Protein AF-A0A961FAK0-F1 (afdb_monomer_lite)

Structure (mmCIF, N/CA/C/O backbone):
data_AF-A0A961FAK0-F1
#
_entry.id   AF-A0A961FAK0-F1
#
loop_
_atom_site.group_PDB
_atom_site.id
_atom_site.type_symbol
_atom_site.label_atom_id
_atom_site.label_alt_id
_atom_site.label_comp_id
_atom_site.label_asym_id
_atom_site.label_entity_id
_atom_site.label_seq_id
_atom_site.pdbx_PDB_ins_code
_atom_site.Cartn_x
_atom_site.Cartn_y
_atom_site.Cartn_z
_atom_site.occupancy
_atom_site.B_iso_or_equiv
_atom_site.auth_seq_id
_atom_site.auth_comp_id
_atom_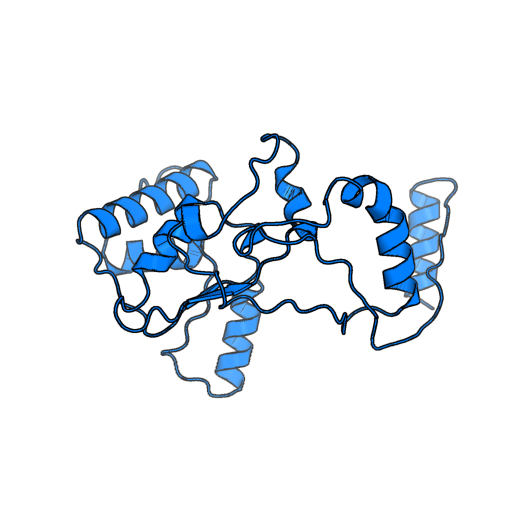site.auth_asym_id
_atom_site.auth_atom_id
_atom_site.pdbx_PDB_model_num
ATOM 1 N N . ARG A 1 1 ? -2.679 8.539 -15.279 1.00 57.22 1 ARG A N 1
ATOM 2 C CA . ARG A 1 1 ? -3.698 7.901 -14.407 1.00 57.22 1 ARG A CA 1
ATOM 3 C C . ARG A 1 1 ? -2.971 7.038 -13.402 1.00 57.22 1 ARG A C 1
ATOM 5 O O . ARG A 1 1 ? -2.056 6.328 -13.809 1.00 57.22 1 ARG A O 1
ATOM 12 N N . THR A 1 2 ? -3.322 7.154 -12.128 1.00 83.31 2 THR A N 1
ATOM 13 C CA . THR A 1 2 ? -2.701 6.360 -11.064 1.00 83.31 2 THR A CA 1
ATOM 14 C C . THR A 1 2 ? -3.126 4.890 -11.179 1.00 83.31 2 THR A C 1
ATOM 16 O O . THR A 1 2 ? -4.069 4.562 -11.908 1.00 83.31 2 THR A O 1
ATOM 19 N N . LEU A 1 3 ? -2.422 3.987 -10.489 1.00 85.69 3 LEU A N 1
ATOM 20 C CA . LEU A 1 3 ? -2.830 2.582 -10.399 1.00 85.69 3 LEU A CA 1
ATOM 21 C C . LEU A 1 3 ? -4.225 2.453 -9.764 1.00 85.69 3 LEU A C 1
ATOM 23 O O . LEU A 1 3 ? -5.061 1.727 -10.296 1.00 85.69 3 LEU A O 1
ATOM 27 N N . ALA A 1 4 ? -4.496 3.224 -8.705 1.00 89.00 4 ALA A N 1
ATOM 28 C CA . ALA A 1 4 ? -5.794 3.264 -8.036 1.00 89.00 4 ALA A CA 1
ATOM 29 C C . ALA A 1 4 ? -6.936 3.608 -9.011 1.00 89.00 4 ALA A C 1
ATOM 31 O O . ALA A 1 4 ? -7.920 2.876 -9.065 1.00 89.00 4 ALA A O 1
ATOM 32 N N . ASP A 1 5 ? -6.763 4.634 -9.859 1.00 89.44 5 ASP A N 1
ATOM 33 C CA . ASP A 1 5 ? -7.778 5.022 -10.856 1.00 89.44 5 ASP A CA 1
ATOM 34 C C . ASP A 1 5 ? -8.061 3.896 -11.860 1.00 89.44 5 ASP A C 1
ATOM 36 O O . ASP A 1 5 ? -9.186 3.717 -12.326 1.00 89.44 5 ASP A O 1
ATOM 40 N N . ARG A 1 6 ? -7.021 3.143 -12.241 1.00 92.19 6 ARG A N 1
AT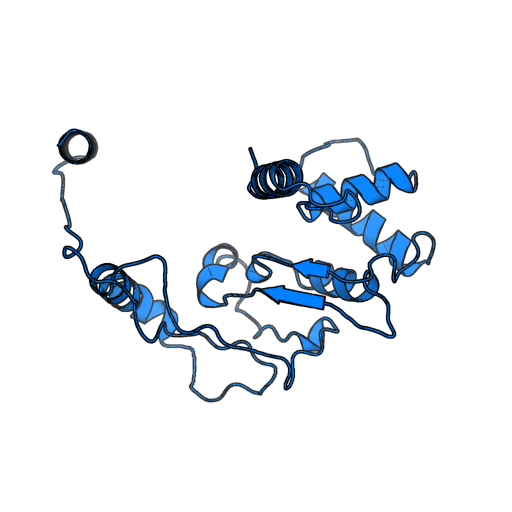OM 41 C CA . ARG A 1 6 ? -7.161 2.018 -13.172 1.00 92.19 6 ARG A CA 1
ATOM 42 C C . ARG A 1 6 ? -7.913 0.858 -12.532 1.00 92.19 6 ARG A C 1
ATOM 44 O O . ARG A 1 6 ? -8.756 0.268 -13.204 1.00 92.19 6 ARG A O 1
ATOM 51 N N . ILE A 1 7 ? -7.599 0.529 -11.280 1.00 91.81 7 ILE A N 1
ATOM 52 C CA . ILE A 1 7 ? -8.272 -0.544 -10.544 1.00 91.81 7 ILE A CA 1
ATOM 53 C C . ILE A 1 7 ? -9.740 -0.171 -10.323 1.00 91.81 7 ILE A C 1
ATOM 55 O O . ILE A 1 7 ? -10.607 -0.975 -10.654 1.00 91.81 7 ILE A O 1
ATOM 59 N N . ASP A 1 8 ? -10.035 1.048 -9.857 1.00 91.69 8 ASP A N 1
ATOM 60 C CA . ASP A 1 8 ? -11.418 1.505 -9.666 1.00 91.69 8 ASP A CA 1
ATOM 61 C C . ASP A 1 8 ? -12.209 1.417 -10.980 1.00 91.69 8 ASP A C 1
ATOM 63 O O . ASP A 1 8 ? -13.246 0.758 -11.029 1.00 91.69 8 ASP A O 1
ATOM 67 N N . ALA A 1 9 ? -11.665 1.934 -12.089 1.00 90.81 9 ALA A N 1
ATOM 68 C CA . ALA A 1 9 ? -12.315 1.836 -13.397 1.00 90.81 9 ALA A CA 1
ATOM 69 C C . ALA A 1 9 ? -12.598 0.382 -13.824 1.00 90.81 9 ALA A C 1
ATOM 71 O O . ALA A 1 9 ? -13.658 0.093 -14.382 1.00 90.81 9 ALA A O 1
ATOM 72 N N . GLN A 1 10 ? -11.676 -0.549 -13.553 1.00 94.12 10 GLN A N 1
ATOM 73 C CA . GLN A 1 10 ? -11.877 -1.972 -13.842 1.00 94.12 10 GLN A CA 1
ATOM 74 C C . GLN A 1 10 ? -12.950 -2.610 -12.955 1.00 94.12 10 GLN A C 1
ATOM 76 O O . GLN A 1 10 ? -13.733 -3.422 -13.450 1.00 94.12 10 GLN A O 1
ATOM 81 N N . LEU A 1 11 ? -13.007 -2.255 -11.671 1.00 93.81 11 LEU A N 1
ATOM 82 C CA . LEU A 1 11 ? -14.035 -2.735 -10.748 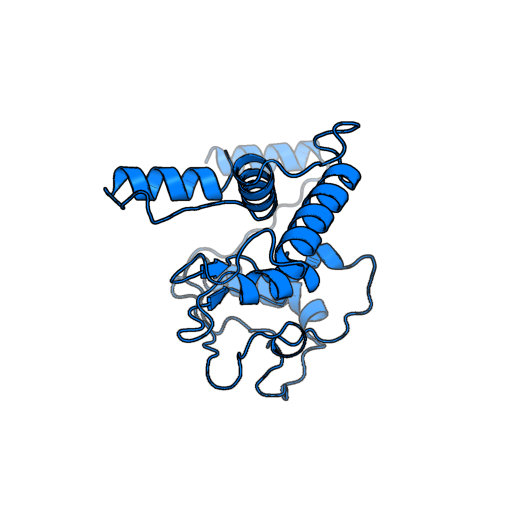1.00 93.81 11 LEU A CA 1
ATOM 83 C C . LEU A 1 11 ? -15.422 -2.238 -11.172 1.00 93.81 11 LEU A C 1
ATOM 85 O O . LEU A 1 11 ? -16.349 -3.042 -11.275 1.00 93.81 11 LEU A O 1
ATOM 89 N N . ARG A 1 12 ? -15.550 -0.951 -11.523 1.00 93.19 12 ARG A N 1
ATOM 90 C CA . ARG A 1 12 ? -16.807 -0.382 -12.041 1.00 93.19 12 ARG A CA 1
ATOM 91 C C . ARG A 1 12 ? -17.247 -1.057 -13.333 1.00 93.19 12 ARG A C 1
ATOM 93 O O . ARG A 1 12 ? -18.405 -1.443 -13.452 1.00 93.19 12 ARG A O 1
ATOM 100 N N . ALA A 1 13 ? -16.322 -1.289 -14.266 1.00 93.38 13 ALA A N 1
ATOM 101 C CA . ALA A 1 13 ? -16.618 -2.004 -15.508 1.00 93.38 13 ALA A CA 1
ATOM 102 C C . ALA A 1 13 ? -17.101 -3.449 -15.277 1.00 93.38 13 ALA A C 1
ATOM 104 O O . ALA A 1 13 ? -17.827 -3.994 -16.103 1.00 93.38 13 ALA A O 1
ATOM 105 N N . ARG A 1 14 ? -16.717 -4.070 -14.154 1.00 94.88 14 ARG A N 1
ATOM 106 C CA . ARG A 1 14 ? -17.160 -5.412 -13.744 1.00 94.88 14 ARG A CA 1
ATOM 107 C C . ARG A 1 14 ? -18.432 -5.408 -12.886 1.00 94.88 14 ARG A C 1
ATOM 109 O O . ARG A 1 14 ? -18.828 -6.469 -12.417 1.00 94.88 14 ARG A O 1
ATOM 116 N N . GLY A 1 15 ? -19.063 -4.251 -12.678 1.00 93.12 15 GLY A N 1
ATOM 117 C CA . GLY A 1 15 ? -20.288 -4.127 -11.884 1.00 93.12 15 GLY A CA 1
ATOM 118 C C . GLY A 1 15 ? -20.069 -4.253 -10.375 1.00 93.12 15 GLY A C 1
ATOM 119 O O . GLY A 1 15 ? -21.003 -4.592 -9.654 1.00 93.12 15 GLY A O 1
ATOM 120 N N . VAL A 1 16 ? -18.847 -4.015 -9.888 1.00 93.44 16 VAL A N 1
ATOM 121 C CA . VAL A 1 16 ? -18.564 -4.028 -8.449 1.00 93.44 16 VAL A CA 1
ATOM 122 C C . VAL A 1 16 ? -19.193 -2.804 -7.783 1.00 93.44 16 VAL A C 1
ATOM 124 O O . VAL A 1 16 ? -19.036 -1.667 -8.240 1.00 93.44 16 VAL A O 1
ATOM 127 N N . ASP A 1 17 ? -19.885 -3.078 -6.681 1.00 92.06 17 ASP A N 1
ATOM 128 C CA . ASP A 1 17 ? -20.628 -2.133 -5.850 1.00 92.06 17 ASP A CA 1
ATOM 129 C C . ASP A 1 17 ? -19.762 -0.961 -5.337 1.00 92.06 17 ASP A C 1
ATOM 131 O O . ASP A 1 17 ? -18.552 -1.092 -5.120 1.00 92.06 17 ASP A O 1
ATOM 135 N N . GLU A 1 18 ? -20.378 0.207 -5.143 1.00 88.12 18 GLU A N 1
ATOM 136 C CA . GLU A 1 18 ? -19.723 1.438 -4.669 1.00 88.12 18 GLU A CA 1
ATOM 137 C C . GLU A 1 18 ? -19.144 1.340 -3.252 1.00 88.12 18 GLU A C 1
ATOM 139 O O . GLU A 1 18 ? -18.214 2.074 -2.915 1.00 88.12 18 GLU A O 1
ATOM 144 N N . ARG A 1 19 ? -19.609 0.375 -2.448 1.00 91.56 19 ARG A N 1
ATOM 145 C CA . ARG A 1 19 ? -19.037 0.049 -1.133 1.00 91.56 19 ARG A CA 1
ATOM 146 C C . ARG A 1 19 ? -17.582 -0.414 -1.216 1.00 91.56 19 ARG A C 1
ATOM 148 O O . ARG A 1 19 ? -16.860 -0.313 -0.228 1.00 91.56 19 ARG A O 1
ATOM 155 N N . VAL A 1 20 ? -17.130 -0.892 -2.379 1.00 94.12 20 VAL A N 1
ATOM 156 C CA . VAL A 1 20 ? -15.708 -1.153 -2.632 1.00 94.12 20 VAL A CA 1
ATOM 157 C C . VAL A 1 20 ? -15.058 0.129 -3.138 1.00 94.12 20 VAL A C 1
ATOM 159 O O . VAL A 1 20 ? -15.333 0.594 -4.249 1.00 94.12 20 VAL A O 1
ATOM 162 N N . GLN A 1 21 ? -14.176 0.688 -2.315 1.00 93.69 21 GLN A N 1
ATOM 163 C CA . GLN A 1 21 ? -13.456 1.926 -2.596 1.00 93.69 21 GLN A CA 1
ATOM 164 C C . GLN A 1 21 ? -11.977 1.627 -2.838 1.00 93.69 21 GLN A C 1
ATOM 166 O O . GLN A 1 21 ? -11.357 0.881 -2.084 1.00 93.69 21 GLN A O 1
ATOM 171 N N . VAL A 1 22 ? -11.402 2.237 -3.876 1.00 95.25 22 VAL A N 1
ATOM 172 C CA . VAL A 1 22 ? -9.965 2.155 -4.164 1.00 95.25 22 VAL A CA 1
ATOM 173 C C . VAL A 1 22 ? -9.380 3.558 -4.150 1.00 95.25 22 VAL A C 1
ATOM 175 O O . VAL A 1 22 ? -9.836 4.445 -4.879 1.00 95.25 22 VAL A O 1
ATOM 178 N N . ARG A 1 23 ? -8.381 3.772 -3.292 1.00 94.75 23 ARG A N 1
ATOM 179 C CA . ARG A 1 23 ? -7.737 5.070 -3.068 1.00 94.75 23 ARG A CA 1
ATOM 180 C C . ARG A 1 23 ? -6.243 4.896 -2.841 1.00 94.75 23 ARG A C 1
ATOM 182 O O . ARG A 1 23 ? -5.795 3.869 -2.344 1.00 94.75 23 ARG A O 1
ATOM 189 N N . THR A 1 24 ? -5.475 5.927 -3.183 1.00 94.19 24 THR A N 1
ATOM 190 C CA . THR A 1 24 ? -4.131 6.096 -2.618 1.00 94.19 24 THR A CA 1
ATOM 191 C C . THR A 1 24 ? -4.257 6.532 -1.158 1.00 94.19 24 THR A C 1
ATOM 193 O O . THR A 1 24 ? -5.278 7.107 -0.782 1.00 94.19 24 THR A O 1
ATOM 196 N N . PHE A 1 25 ? -3.222 6.325 -0.339 1.00 94.00 25 PHE A N 1
ATOM 197 C CA . PHE A 1 25 ? -3.256 6.721 1.075 1.00 94.00 25 PHE A CA 1
ATOM 198 C C . PHE A 1 25 ? -3.584 8.213 1.263 1.00 94.00 25 PHE A C 1
ATOM 200 O O . PHE A 1 25 ? -4.546 8.559 1.942 1.00 94.00 25 PHE A O 1
ATOM 207 N N . HIS A 1 26 ? -2.860 9.102 0.578 1.00 93.56 26 HIS A N 1
ATOM 208 C CA . HIS A 1 26 ? -3.122 10.544 0.645 1.00 93.56 26 HIS A CA 1
ATOM 209 C C . HIS A 1 26 ? -4.483 10.938 0.052 1.00 93.56 26 HIS A C 1
ATOM 211 O O . HIS A 1 26 ? -5.114 11.872 0.545 1.00 93.56 26 HIS A O 1
ATOM 217 N N . GLY A 1 27 ? -4.949 10.233 -0.986 1.00 94.00 27 GLY A N 1
ATOM 218 C CA . GLY A 1 27 ? -6.292 10.429 -1.534 1.00 94.00 27 GLY A CA 1
ATOM 219 C C . GLY A 1 27 ? -7.371 10.096 -0.505 1.00 94.00 27 GLY A C 1
ATOM 220 O O . GLY A 1 27 ? -8.281 10.888 -0.299 1.00 94.00 27 GLY A O 1
ATOM 221 N N . TRP A 1 28 ? -7.210 8.984 0.214 1.00 95.00 28 TRP A N 1
ATOM 222 C CA . TRP A 1 28 ? -8.084 8.620 1.326 1.00 95.00 28 TRP A CA 1
ATOM 223 C C . TRP A 1 28 ? -8.030 9.646 2.471 1.00 95.00 28 TRP A C 1
ATOM 225 O O . TRP A 1 28 ? -9.079 10.066 2.953 1.00 95.00 28 TRP A O 1
ATOM 235 N N . CYS A 1 29 ? -6.844 10.126 2.872 1.00 95.19 29 CYS A N 1
ATOM 236 C CA . CYS A 1 29 ? -6.740 11.178 3.892 1.00 95.19 29 CYS A CA 1
ATOM 237 C C . CYS A 1 29 ? -7.500 12.448 3.484 1.00 95.19 29 CYS A C 1
ATOM 239 O O . CYS A 1 29 ? -8.166 13.063 4.315 1.00 95.19 29 CYS A O 1
ATOM 241 N N . LYS A 1 30 ? -7.422 12.827 2.203 1.00 94.62 30 LYS A N 1
ATOM 242 C CA . LYS A 1 30 ? -8.183 13.954 1.661 1.00 94.62 30 LYS A CA 1
ATOM 243 C C . LYS A 1 30 ? -9.693 13.702 1.743 1.00 94.62 30 LYS A C 1
ATOM 245 O O . LYS A 1 30 ? -10.411 14.585 2.199 1.00 94.62 30 LYS A O 1
ATOM 250 N N . ASP A 1 31 ? -10.158 12.510 1.371 1.00 94.56 31 ASP A N 1
ATOM 251 C CA . ASP A 1 31 ? -11.578 12.143 1.460 1.00 94.56 31 ASP A CA 1
ATOM 252 C C . ASP A 1 31 ? -12.096 12.240 2.909 1.00 94.56 31 ASP A C 1
ATOM 254 O O . ASP A 1 31 ? -13.188 12.762 3.140 1.00 94.56 31 ASP A O 1
ATOM 258 N N . VAL A 1 32 ? -11.303 11.809 3.900 1.00 95.06 32 VAL A N 1
ATOM 259 C CA . VAL A 1 32 ? -11.639 11.947 5.331 1.00 95.06 32 VAL A CA 1
ATOM 260 C C . VAL A 1 32 ? -11.719 13.416 5.742 1.00 95.06 32 VAL A C 1
ATOM 262 O O . VAL A 1 32 ? -12.692 13.826 6.371 1.00 95.06 32 VAL A O 1
ATOM 265 N N . VAL A 1 33 ? -10.719 14.220 5.377 1.00 95.12 33 VAL A N 1
ATOM 266 C CA . VAL A 1 33 ? -10.695 15.658 5.680 1.00 95.12 33 VAL A CA 1
ATOM 267 C C . VAL A 1 33 ? -11.919 16.365 5.116 1.00 95.12 33 VAL A C 1
ATOM 269 O O . VAL A 1 33 ? -12.550 17.137 5.834 1.00 95.12 33 VAL A O 1
ATOM 272 N N . ASP A 1 34 ? -12.280 16.077 3.868 1.00 94.69 34 ASP A N 1
ATOM 273 C CA . ASP A 1 34 ? -13.428 16.696 3.213 1.00 94.69 34 ASP A CA 1
ATOM 274 C C . ASP A 1 34 ? -14.750 16.239 3.851 1.00 94.69 34 ASP A C 1
ATOM 276 O O . ASP A 1 34 ? -15.617 17.066 4.138 1.00 94.69 34 ASP A O 1
ATOM 280 N N . SER A 1 35 ? -14.890 14.939 4.135 1.00 94.69 35 SER A N 1
ATOM 281 C CA . SER A 1 35 ? -16.118 14.354 4.699 1.00 94.69 35 SER A CA 1
ATOM 282 C C . SER A 1 35 ? -16.409 14.843 6.118 1.00 94.69 35 SER A C 1
ATOM 284 O O . SER A 1 35 ? -17.562 15.079 6.470 1.00 94.69 35 SER A O 1
ATOM 286 N N . TYR A 1 36 ? -15.362 15.021 6.926 1.00 94.94 36 TYR A N 1
ATOM 287 C CA . TYR A 1 36 ? -15.457 15.462 8.319 1.00 94.94 36 TYR A CA 1
ATOM 288 C C . TYR A 1 36 ? -15.143 16.955 8.499 1.00 94.94 36 TYR A C 1
ATOM 290 O O . TYR A 1 36 ? -15.058 17.435 9.628 1.00 94.94 36 TYR A O 1
ATOM 298 N N . GLN A 1 37 ? -14.976 17.692 7.394 1.00 94.56 37 GLN A N 1
ATOM 299 C CA . GLN A 1 37 ? -14.699 19.133 7.365 1.00 94.56 37 GLN A CA 1
ATOM 300 C C . GLN A 1 37 ? -13.515 19.543 8.258 1.00 94.56 37 GLN A C 1
ATOM 302 O O . GLN A 1 37 ? -13.547 20.564 8.949 1.00 94.56 37 GLN A O 1
ATOM 307 N N . LEU A 1 38 ? -12.454 18.733 8.252 1.00 94.19 38 LEU A N 1
ATOM 308 C CA . LEU A 1 38 ? -11.277 18.957 9.084 1.00 94.19 38 LEU A CA 1
ATOM 309 C C . LEU A 1 38 ? -10.467 20.155 8.573 1.00 94.19 38 LEU A C 1
ATOM 311 O O . LEU A 1 38 ? -10.266 20.346 7.372 1.00 94.19 38 LEU A O 1
ATOM 315 N N . ALA A 1 39 ? -9.945 20.957 9.498 1.00 91.50 39 ALA A N 1
ATOM 316 C CA . ALA A 1 39 ? -9.101 22.092 9.153 1.00 91.50 39 ALA A CA 1
ATOM 317 C C . ALA A 1 39 ? -7.674 21.626 8.823 1.00 91.50 39 ALA A C 1
ATOM 319 O O . ALA A 1 39 ? -6.910 21.242 9.709 1.00 91.50 39 ALA A O 1
ATOM 320 N N . VAL A 1 40 ? -7.306 21.705 7.543 1.00 89.88 40 VAL A N 1
ATOM 321 C CA . VAL A 1 40 ? -5.935 21.495 7.056 1.00 89.88 40 VAL A CA 1
ATOM 322 C C . VAL A 1 40 ? -5.409 22.823 6.508 1.00 89.88 40 VAL A C 1
ATOM 324 O O . VAL A 1 40 ? -6.148 23.499 5.781 1.00 89.88 40 VAL A O 1
ATOM 327 N N . PRO A 1 41 ? -4.161 23.225 6.824 1.00 85.31 41 PRO A N 1
ATOM 328 C CA . PRO A 1 41 ? -3.543 24.400 6.215 1.00 85.31 41 PRO A CA 1
ATOM 329 C C . PRO A 1 41 ? -3.645 24.341 4.686 1.00 85.31 41 PRO A C 1
ATOM 331 O O . PRO A 1 41 ? -3.333 23.321 4.073 1.00 85.31 41 PRO A O 1
ATOM 334 N N . ARG A 1 42 ? -4.135 25.420 4.065 1.00 76.38 42 ARG A N 1
ATOM 335 C CA . ARG A 1 42 ? -4.308 25.493 2.601 1.00 76.38 42 ARG A CA 1
ATOM 336 C C . ARG A 1 42 ? -3.053 25.977 1.880 1.00 76.38 42 ARG A C 1
ATOM 338 O O . ARG A 1 42 ? -2.924 25.758 0.675 1.00 76.38 42 ARG A O 1
ATOM 345 N N . ASP A 1 43 ? -2.141 26.607 2.610 1.00 79.88 43 ASP A N 1
ATOM 346 C CA . ASP A 1 43 ? -0.890 27.113 2.062 1.00 79.88 43 ASP A CA 1
ATOM 347 C C . ASP A 1 43 ? -0.020 25.942 1.592 1.00 79.88 43 ASP A C 1
ATOM 349 O O . ASP A 1 43 ? 0.224 24.989 2.332 1.00 79.88 43 ASP A O 1
ATOM 353 N N . GLY A 1 44 ? 0.415 25.988 0.330 1.00 78.19 44 GLY A N 1
ATOM 354 C CA . GLY A 1 44 ? 1.259 24.943 -0.249 1.00 78.19 44 GLY A CA 1
ATOM 355 C C . GLY A 1 44 ? 0.538 23.630 -0.573 1.00 78.19 44 GLY A C 1
ATOM 356 O O . GLY A 1 44 ? 1.188 22.585 -0.573 1.00 78.19 44 GLY A O 1
ATOM 357 N N . ALA A 1 45 ? -0.772 23.646 -0.854 1.00 83.50 45 ALA A N 1
ATOM 358 C CA . ALA A 1 45 ? -1.518 22.456 -1.273 1.00 83.50 45 ALA A CA 1
ATOM 359 C C . ALA A 1 45 ? -0.794 21.664 -2.384 1.00 83.50 45 ALA A C 1
ATOM 361 O O . ALA A 1 45 ? -0.411 22.218 -3.414 1.00 83.50 45 ALA A O 1
ATOM 362 N N . GLY A 1 46 ? -0.605 20.358 -2.166 1.00 83.19 46 GLY A N 1
ATOM 363 C CA . GLY A 1 46 ? 0.135 19.471 -3.073 1.00 83.19 46 GLY A CA 1
ATOM 364 C C . GLY A 1 46 ? 1.654 19.421 -2.854 1.00 83.19 46 GLY A C 1
ATOM 365 O O . GLY A 1 46 ? 2.328 18.640 -3.523 1.00 83.19 46 GLY A O 1
ATOM 366 N N . SER A 1 47 ? 2.203 20.204 -1.919 1.00 89.12 47 SER A N 1
ATOM 367 C CA . SER A 1 47 ? 3.598 20.077 -1.471 1.00 89.12 47 SER A CA 1
ATOM 368 C C . SER A 1 47 ? 3.793 18.903 -0.502 1.00 89.12 47 SER A C 1
ATOM 370 O O . SER A 1 47 ? 2.836 18.400 0.090 1.00 89.12 47 SER A O 1
ATOM 372 N N . ALA A 1 48 ? 5.046 18.481 -0.303 1.00 87.12 48 ALA A N 1
ATOM 373 C CA . ALA A 1 48 ? 5.390 17.436 0.665 1.00 87.12 48 ALA A CA 1
ATOM 374 C C . ALA A 1 48 ? 4.956 17.805 2.097 1.00 87.12 48 ALA A C 1
ATOM 376 O O . ALA A 1 48 ? 4.323 16.995 2.772 1.00 87.12 48 ALA A O 1
ATOM 377 N N . ASP A 1 49 ? 5.211 19.045 2.525 1.00 88.69 49 ASP A N 1
ATOM 378 C CA . ASP A 1 49 ? 4.827 19.534 3.856 1.00 88.69 49 ASP A CA 1
ATOM 379 C C . ASP A 1 49 ? 3.307 19.536 4.047 1.00 88.69 49 ASP A C 1
ATOM 381 O O . ASP A 1 49 ? 2.800 19.204 5.120 1.00 88.69 49 ASP A O 1
ATOM 385 N N . TRP A 1 50 ? 2.563 19.843 2.982 1.00 90.62 50 TRP A N 1
ATOM 386 C CA . TRP A 1 50 ? 1.109 19.774 3.006 1.00 90.62 50 TRP A CA 1
ATOM 387 C C . TRP A 1 50 ? 0.599 18.342 3.193 1.00 90.62 50 TRP A C 1
ATOM 389 O O . TRP A 1 50 ? -0.310 18.126 3.992 1.00 90.62 50 TRP A O 1
ATOM 399 N N . PHE A 1 51 ? 1.197 17.349 2.525 1.00 91.31 51 PHE A N 1
ATOM 400 C CA . PHE A 1 51 ? 0.842 15.942 2.745 1.00 91.31 51 PHE A CA 1
ATOM 401 C C . PHE A 1 51 ? 1.158 15.483 4.173 1.00 91.31 51 PHE A C 1
ATOM 403 O O . PHE A 1 51 ? 0.354 14.771 4.773 1.00 91.31 51 PHE A O 1
ATOM 410 N N . VAL A 1 52 ? 2.270 15.939 4.755 1.00 90.88 52 VAL A N 1
ATOM 411 C CA . VAL A 1 52 ? 2.581 15.676 6.169 1.00 90.88 52 VAL A CA 1
ATOM 412 C C . VAL A 1 52 ? 1.501 16.272 7.078 1.00 90.88 52 VAL A C 1
ATOM 414 O O . VAL A 1 52 ? 0.968 15.570 7.940 1.00 90.88 52 VAL A O 1
ATOM 417 N N . ALA A 1 53 ? 1.121 17.535 6.865 1.00 92.00 53 ALA A N 1
ATOM 418 C CA . ALA A 1 53 ? 0.069 18.190 7.641 1.00 92.00 53 ALA A CA 1
ATOM 419 C C . ALA A 1 53 ? -1.297 17.495 7.480 1.00 92.00 53 ALA A C 1
ATOM 421 O O . ALA A 1 53 ? -2.017 17.318 8.465 1.00 92.00 53 ALA A O 1
ATOM 422 N N . LEU A 1 54 ? -1.633 17.063 6.259 1.00 93.81 54 LEU A N 1
ATOM 423 C CA . LEU A 1 54 ? -2.850 16.319 5.932 1.00 93.81 54 LEU A CA 1
ATOM 424 C C . LEU A 1 54 ? -2.954 15.037 6.768 1.00 93.81 54 LEU A C 1
ATOM 426 O O . LEU A 1 54 ? -3.965 14.812 7.434 1.00 93.81 54 LEU A O 1
ATOM 430 N N . VAL A 1 55 ? -1.896 14.223 6.771 1.00 94.00 55 VAL A N 1
ATOM 431 C CA . VAL A 1 55 ? -1.856 12.962 7.524 1.00 94.00 55 VAL A CA 1
ATOM 432 C C . VAL A 1 55 ? -1.977 13.217 9.025 1.00 94.00 55 VAL A C 1
ATOM 434 O O . VAL A 1 55 ? -2.776 12.565 9.691 1.00 94.00 55 VAL A O 1
ATOM 437 N N . GLN A 1 56 ? -1.250 14.203 9.554 1.00 93.62 56 GLN A N 1
ATOM 438 C CA . GLN A 1 56 ? -1.295 14.546 10.977 1.00 93.62 56 GLN A CA 1
ATOM 439 C C . GLN A 1 56 ? -2.686 15.004 11.443 1.00 93.62 56 GLN A C 1
ATOM 441 O O . GLN A 1 56 ? -3.081 14.736 12.577 1.00 93.62 56 GLN A O 1
ATOM 446 N N . VAL A 1 57 ? -3.432 15.726 10.599 1.00 95.25 57 VAL A N 1
ATOM 447 C CA . VAL A 1 57 ? -4.809 16.136 10.915 1.00 95.25 57 VAL A CA 1
ATOM 448 C C . VAL A 1 57 ? -5.729 14.920 11.000 1.00 95.25 57 VAL A C 1
ATOM 450 O O . VAL A 1 57 ? -6.491 14.813 11.961 1.00 95.25 57 VAL A O 1
ATOM 453 N N . VAL A 1 58 ? -5.630 13.991 10.045 1.00 95.25 58 VAL A N 1
ATOM 454 C CA . VAL A 1 58 ? -6.425 12.752 10.045 1.00 95.25 58 VAL A CA 1
ATOM 455 C C . VAL A 1 58 ? -6.081 11.867 11.245 1.00 95.25 58 VAL A C 1
ATOM 457 O O . VAL A 1 58 ? -6.987 11.381 11.919 1.00 95.25 58 VAL A O 1
ATOM 460 N N . GLU A 1 59 ? -4.793 11.705 11.556 1.00 94.12 59 GLU A N 1
ATOM 461 C CA . GLU A 1 59 ? -4.322 10.952 12.724 1.00 94.12 59 GLU A CA 1
ATOM 462 C C . GLU A 1 59 ? -4.918 11.502 14.023 1.00 94.12 59 GLU A C 1
ATOM 464 O O . GLU A 1 59 ? -5.580 10.763 14.751 1.00 94.12 59 GLU A O 1
ATOM 469 N N . ARG A 1 60 ? -4.803 12.815 14.265 1.00 94.44 60 ARG A N 1
ATOM 470 C CA . ARG A 1 60 ? -5.398 13.455 15.451 1.00 94.44 60 ARG A CA 1
ATOM 471 C C . ARG A 1 60 ? -6.918 13.299 15.509 1.00 94.44 60 ARG A C 1
ATOM 473 O O . ARG A 1 60 ? -7.480 13.113 16.589 1.00 94.44 60 ARG A O 1
ATOM 480 N N . ALA A 1 61 ? -7.603 13.393 14.372 1.00 95.06 61 ALA A N 1
ATOM 481 C CA . ALA A 1 61 ? -9.057 13.271 14.333 1.00 95.06 61 ALA A CA 1
ATOM 482 C C . ALA A 1 61 ? -9.520 11.843 14.676 1.00 95.06 61 ALA A C 1
ATOM 484 O O . ALA A 1 61 ? -10.506 11.678 15.392 1.00 95.06 61 ALA A O 1
ATOM 485 N N . LEU A 1 62 ? -8.776 10.821 14.242 1.00 93.38 62 LEU A N 1
ATOM 486 C CA . LEU A 1 62 ? -8.991 9.427 14.646 1.00 93.38 62 LEU A CA 1
ATOM 487 C C . LEU A 1 62 ? -8.624 9.184 16.118 1.00 93.38 62 LEU A C 1
ATOM 489 O O . LEU A 1 62 ? -9.313 8.446 16.815 1.00 93.38 62 LEU A O 1
ATOM 493 N N . GLU A 1 63 ? -7.545 9.793 16.617 1.00 91.50 63 GLU A N 1
ATOM 494 C CA . GLU A 1 63 ? -7.109 9.660 18.016 1.00 91.50 63 GLU A CA 1
ATOM 495 C C . GLU A 1 63 ? -8.086 10.266 19.018 1.00 91.50 63 GLU A C 1
ATOM 497 O O . GLU A 1 63 ? -8.331 9.685 20.072 1.00 91.50 63 GLU A O 1
ATOM 502 N N . THR A 1 64 ? -8.658 11.418 18.682 1.00 93.81 64 THR A N 1
ATOM 503 C CA . THR A 1 64 ? -9.666 12.099 19.508 1.00 93.81 64 THR A CA 1
ATOM 504 C C . THR A 1 64 ? -11.057 11.474 19.394 1.00 93.81 64 THR A C 1
ATOM 506 O O . THR A 1 64 ? -11.957 11.858 20.137 1.00 93.81 64 THR A O 1
ATOM 509 N N . GLY A 1 65 ? -11.248 10.526 18.469 1.00 92.75 65 GLY A N 1
ATOM 510 C CA . GLY A 1 65 ? -12.542 9.914 18.172 1.00 92.75 65 GLY A CA 1
ATOM 511 C C . GLY A 1 65 ? -13.507 10.828 17.412 1.00 92.75 65 GLY A C 1
ATOM 512 O O . GLY A 1 65 ? -14.667 10.464 17.241 1.00 92.75 65 GLY A O 1
ATOM 513 N N . PHE A 1 66 ? -13.049 11.998 16.948 1.00 94.44 66 PHE A N 1
ATOM 514 C CA . PHE A 1 66 ? -13.846 12.883 16.097 1.00 94.44 66 PHE A CA 1
ATOM 515 C C . PHE A 1 66 ? -14.191 12.205 14.767 1.00 94.44 66 PHE A C 1
ATOM 517 O O . PHE A 1 66 ? -15.329 12.265 14.307 1.00 94.44 66 PHE A O 1
ATOM 524 N N . VAL A 1 67 ? -13.209 11.519 14.177 1.00 94.69 67 VAL A N 1
ATOM 525 C CA . VAL A 1 67 ? -13.446 10.537 13.120 1.00 94.69 67 VAL A CA 1
ATOM 526 C C . VAL A 1 67 ? -13.558 9.169 13.799 1.00 94.69 67 VAL A C 1
ATOM 528 O O . VAL A 1 67 ? -12.599 8.748 14.451 1.00 94.69 67 VAL A O 1
ATOM 531 N N . PRO A 1 68 ? -14.690 8.455 13.674 1.00 93.12 68 PRO A N 1
ATOM 532 C CA . PRO A 1 68 ? -14.835 7.132 14.263 1.00 93.12 68 PRO A CA 1
ATOM 533 C C . PRO A 1 68 ? -13.876 6.128 13.608 1.00 93.12 68 PRO A C 1
ATOM 535 O O . PRO A 1 68 ? -13.630 6.163 12.401 1.00 93.12 68 PRO A O 1
ATOM 538 N N . GLY A 1 69 ? -13.335 5.208 14.404 1.00 91.56 69 GLY A N 1
ATOM 539 C CA . GLY A 1 69 ? -12.658 4.016 13.887 1.00 91.56 69 GLY A CA 1
ATOM 540 C C . GLY A 1 69 ? -13.657 2.975 13.373 1.00 91.56 69 GLY A C 1
ATOM 541 O O . GLY A 1 69 ? -14.868 3.171 13.454 1.00 91.56 69 GLY A O 1
ATOM 542 N N . GLY A 1 70 ? -13.156 1.855 12.852 1.00 92.12 70 GLY A N 1
ATOM 543 C CA . GLY A 1 70 ? -13.993 0.710 12.476 1.00 92.12 70 GLY A CA 1
ATOM 544 C C . GLY A 1 70 ? -14.978 0.962 11.332 1.00 92.12 70 GLY A C 1
ATOM 545 O O . GLY A 1 70 ? -15.955 0.233 11.193 1.00 92.12 70 GLY A O 1
ATOM 546 N N . GLN A 1 71 ? -14.747 1.992 10.515 1.00 90.81 71 GLN A N 1
ATOM 547 C CA . GLN A 1 71 ? -15.647 2.371 9.421 1.00 90.81 71 GLN A CA 1
ATOM 548 C C . GLN A 1 71 ? -15.637 1.377 8.250 1.00 90.81 71 GLN A C 1
ATOM 550 O O . GLN A 1 71 ? -16.536 1.417 7.410 1.00 90.81 71 GLN A O 1
ATOM 555 N N . TYR A 1 72 ? -14.642 0.489 8.178 1.00 93.81 72 TYR A N 1
ATOM 556 C CA . TYR A 1 72 ? -14.511 -0.490 7.104 1.00 93.81 72 TYR A CA 1
ATOM 557 C C . TYR A 1 72 ? -14.648 -1.919 7.628 1.00 93.81 72 TYR A C 1
ATOM 559 O O . TYR A 1 72 ? -13.952 -2.336 8.552 1.00 93.81 72 TYR A O 1
ATOM 567 N N . SER A 1 73 ? -15.497 -2.716 6.974 1.00 94.19 73 SER A N 1
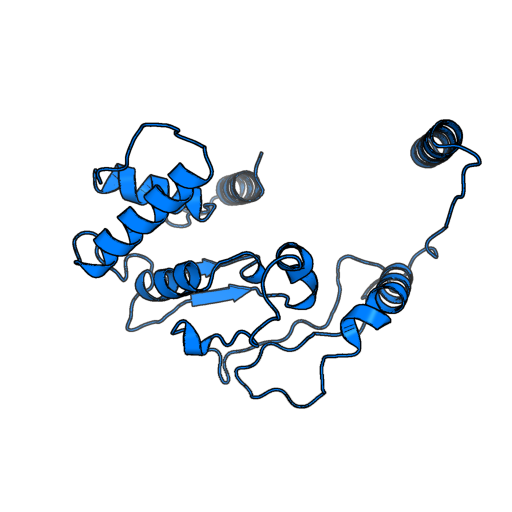ATOM 568 C CA . SER A 1 73 ? -15.616 -4.149 7.277 1.00 94.19 73 SER A CA 1
ATOM 569 C C . SER A 1 73 ? -14.363 -4.938 6.893 1.00 94.19 73 SER A C 1
ATOM 571 O O . SER A 1 73 ? -14.113 -5.987 7.474 1.00 94.19 73 SER A O 1
ATOM 573 N N . ALA A 1 74 ? -13.591 -4.455 5.914 1.00 95.12 74 ALA A N 1
ATOM 574 C CA . ALA A 1 74 ? -12.291 -4.998 5.541 1.00 95.12 74 ALA A CA 1
ATOM 575 C C . ALA A 1 74 ? -11.422 -3.934 4.855 1.00 95.12 74 ALA A C 1
ATOM 577 O O . ALA A 1 74 ? -11.946 -3.037 4.194 1.00 95.12 74 ALA A O 1
ATOM 578 N N . LEU A 1 75 ? -10.100 -4.062 4.978 1.00 96.25 75 LEU A N 1
ATOM 579 C CA . LEU A 1 75 ? -9.115 -3.186 4.343 1.00 96.25 75 LEU A CA 1
ATOM 580 C C . LEU A 1 75 ? -8.004 -4.017 3.690 1.00 96.25 75 LEU A C 1
ATOM 582 O O . LEU A 1 75 ? -7.476 -4.945 4.301 1.00 96.25 75 LEU A O 1
ATOM 586 N N . LEU A 1 76 ? -7.636 -3.662 2.458 1.00 96.38 76 LEU A N 1
ATOM 587 C CA . LEU A 1 76 ? -6.488 -4.219 1.743 1.00 96.38 76 LEU A CA 1
ATOM 588 C C . LEU A 1 76 ? -5.483 -3.099 1.479 1.00 96.38 76 LEU A C 1
ATOM 590 O O . LEU A 1 76 ? -5.839 -2.083 0.883 1.00 96.38 76 LEU A O 1
ATOM 594 N N . ILE A 1 77 ? -4.237 -3.301 1.901 1.00 95.25 77 ILE A N 1
ATOM 595 C CA . ILE A 1 77 ? -3.117 -2.402 1.608 1.00 95.25 77 ILE A CA 1
ATOM 596 C C . ILE A 1 77 ? -2.181 -3.108 0.638 1.00 95.25 77 ILE A C 1
ATOM 598 O O . ILE A 1 77 ? -1.590 -4.133 0.977 1.00 95.25 77 ILE A O 1
ATOM 602 N N . ASP A 1 78 ? -2.068 -2.547 -0.560 1.00 92.38 78 ASP A N 1
ATOM 603 C CA . ASP A 1 78 ? -1.093 -2.962 -1.563 1.00 92.38 78 ASP A CA 1
ATOM 604 C C . ASP A 1 78 ? 0.200 -2.150 -1.405 1.00 92.38 78 ASP A C 1
ATOM 606 O O . ASP A 1 78 ? 0.153 -1.010 -0.936 1.00 92.38 78 ASP A O 1
ATOM 610 N N . GLU A 1 79 ? 1.338 -2.734 -1.778 1.00 89.12 79 GLU A N 1
ATOM 611 C CA . GLU A 1 79 ? 2.668 -2.106 -1.692 1.00 89.12 79 GLU A CA 1
ATOM 612 C C . GLU A 1 79 ? 2.967 -1.456 -0.324 1.00 89.12 79 GLU A C 1
ATOM 614 O O . GLU A 1 79 ? 3.533 -0.368 -0.210 1.00 89.12 79 GLU A O 1
ATOM 619 N N . ALA A 1 80 ? 2.610 -2.137 0.771 1.00 89.94 80 ALA A N 1
ATOM 620 C CA . ALA A 1 80 ? 2.767 -1.611 2.131 1.00 89.94 80 ALA A CA 1
ATOM 621 C C . ALA A 1 80 ? 4.230 -1.347 2.528 1.00 89.94 80 ALA A C 1
ATOM 623 O O . ALA A 1 80 ? 4.506 -0.684 3.529 1.00 89.94 80 ALA A O 1
ATOM 624 N N . HIS A 1 81 ? 5.182 -1.844 1.742 1.00 85.81 81 HIS A N 1
ATOM 625 C CA . HIS A 1 81 ? 6.600 -1.555 1.895 1.00 85.81 81 HIS A CA 1
ATOM 626 C C . HIS A 1 81 ? 6.978 -0.111 1.522 1.00 85.81 81 HIS A C 1
ATOM 628 O O . HIS A 1 81 ? 8.084 0.312 1.867 1.00 85.81 81 HIS A O 1
ATOM 634 N N . ASP A 1 82 ? 6.074 0.657 0.910 1.00 85.69 82 ASP A N 1
ATOM 635 C CA . ASP A 1 82 ? 6.212 2.103 0.692 1.00 85.69 82 ASP A CA 1
ATOM 636 C C . ASP A 1 82 ? 5.577 2.945 1.813 1.00 85.69 82 ASP A C 1
ATOM 638 O O . ASP A 1 82 ? 5.773 4.159 1.866 1.00 85.69 82 ASP A O 1
ATOM 642 N N . PHE A 1 83 ? 4.838 2.324 2.739 1.00 88.69 83 PHE A N 1
ATOM 643 C CA . PHE A 1 83 ? 4.184 3.037 3.835 1.00 88.69 83 PHE A CA 1
ATOM 644 C C . PHE A 1 83 ? 5.156 3.325 4.986 1.00 88.69 83 PHE A C 1
ATOM 646 O O . PHE A 1 83 ? 6.056 2.537 5.314 1.00 88.69 83 PHE A O 1
ATOM 653 N N . ASP A 1 84 ? 4.917 4.454 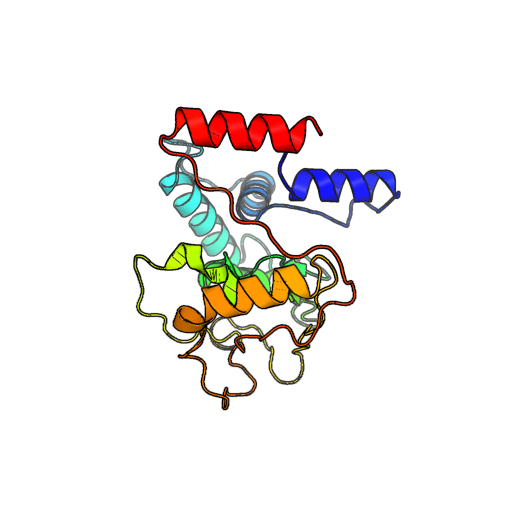5.650 1.00 87.81 84 ASP A N 1
ATOM 654 C CA . ASP A 1 84 ? 5.500 4.755 6.953 1.00 87.81 84 ASP A CA 1
ATOM 655 C C . ASP A 1 84 ? 4.786 3.983 8.071 1.00 87.81 84 ASP A C 1
ATOM 657 O O . ASP A 1 84 ? 3.576 3.746 8.029 1.00 87.81 84 ASP A O 1
ATOM 661 N N . ASP A 1 85 ? 5.525 3.651 9.132 1.00 88.50 85 ASP A N 1
ATOM 662 C CA . ASP A 1 85 ? 5.013 2.891 10.280 1.00 88.50 85 ASP A CA 1
ATOM 663 C C . ASP A 1 85 ? 3.763 3.530 10.909 1.00 88.50 85 ASP A C 1
ATOM 665 O O . ASP A 1 85 ? 2.862 2.831 11.373 1.00 88.50 85 ASP A O 1
ATOM 669 N N . ALA A 1 86 ? 3.697 4.866 10.936 1.00 88.25 86 ALA A N 1
ATOM 670 C CA . ALA A 1 86 ? 2.543 5.597 11.457 1.00 88.25 86 ALA A CA 1
ATOM 671 C C . ALA A 1 86 ? 1.285 5.366 10.606 1.00 88.25 86 ALA A C 1
ATOM 673 O O . ALA A 1 86 ? 0.192 5.209 11.143 1.00 88.25 86 ALA A O 1
ATOM 674 N N . TRP A 1 87 ? 1.433 5.264 9.285 1.00 92.19 87 TRP A N 1
ATOM 675 C CA . TRP A 1 87 ? 0.309 5.049 8.373 1.00 92.19 87 TRP A CA 1
ATOM 676 C C . TRP A 1 87 ? -0.255 3.636 8.521 1.00 92.19 87 TRP A C 1
ATOM 678 O O . TRP A 1 87 ? -1.471 3.449 8.546 1.00 92.19 87 TRP A O 1
ATOM 688 N N . LEU A 1 88 ? 0.620 2.643 8.707 1.00 92.12 88 LEU A N 1
ATOM 689 C CA . LEU A 1 88 ? 0.203 1.270 9.003 1.00 92.12 88 LEU A CA 1
ATOM 690 C C . LEU A 1 88 ? -0.499 1.166 10.363 1.00 92.12 88 LEU A C 1
ATOM 692 O O . LEU A 1 88 ? -1.512 0.476 10.470 1.00 92.12 88 LEU A O 1
ATOM 696 N N . ARG A 1 89 ? -0.033 1.908 11.381 1.00 91.25 89 ARG A N 1
ATOM 697 C CA . ARG A 1 89 ? -0.739 2.014 12.671 1.00 91.25 89 ARG A CA 1
ATOM 698 C C . ARG A 1 89 ? -2.153 2.554 12.497 1.00 91.25 89 ARG A C 1
ATOM 700 O O . ARG A 1 89 ? -3.085 1.989 13.065 1.00 91.25 89 ARG A O 1
ATOM 707 N N . LEU A 1 90 ? -2.332 3.603 11.694 1.00 91.88 90 LEU A N 1
ATOM 708 C CA . LEU A 1 90 ? -3.656 4.168 11.419 1.00 91.88 90 LEU A CA 1
ATOM 709 C C . LEU A 1 90 ? -4.595 3.146 10.782 1.00 91.88 90 LEU A C 1
ATOM 711 O O . LEU A 1 90 ? -5.738 3.029 11.217 1.00 91.88 90 LEU A O 1
ATOM 715 N N . ALA A 1 91 ? -4.109 2.364 9.815 1.00 92.56 91 ALA A N 1
ATOM 716 C CA . ALA A 1 91 ? -4.920 1.374 9.113 1.00 92.56 91 ALA A CA 1
ATOM 717 C C . ALA A 1 91 ? -5.590 0.352 10.046 1.00 92.56 91 ALA A C 1
ATOM 719 O O . ALA A 1 91 ? -6.738 -0.029 9.819 1.00 92.56 91 ALA A O 1
ATOM 720 N N . THR A 1 92 ? -4.919 -0.044 11.133 1.00 91.38 92 THR A N 1
ATOM 721 C CA . THR A 1 92 ? -5.491 -0.978 12.122 1.00 91.38 92 THR A CA 1
ATOM 722 C C . THR A 1 92 ? -6.722 -0.425 12.839 1.00 91.38 92 THR A C 1
ATOM 724 O O . THR A 1 92 ? -7.569 -1.200 13.269 1.00 91.38 92 THR A O 1
ATOM 727 N N . ARG A 1 93 ? -6.863 0.904 12.932 1.00 91.50 93 ARG A N 1
ATOM 728 C CA . ARG A 1 93 ? -8.027 1.563 13.547 1.00 91.50 93 ARG A CA 1
ATOM 729 C C . ARG A 1 93 ? -9.204 1.728 12.591 1.00 91.50 93 ARG A C 1
ATOM 731 O O . ARG A 1 93 ? -10.300 2.064 13.031 1.00 91.50 93 ARG A O 1
ATOM 738 N N . LEU A 1 94 ? -8.982 1.547 11.292 1.00 93.31 94 LEU A N 1
ATOM 739 C CA . LEU A 1 94 ? -10.005 1.749 10.266 1.00 93.31 94 LEU A CA 1
ATOM 740 C C . LEU A 1 94 ? -10.926 0.540 10.111 1.00 93.31 94 LEU A C 1
ATOM 742 O O . LEU A 1 94 ? -12.072 0.703 9.696 1.00 93.31 94 LEU A O 1
ATOM 746 N N . VAL A 1 95 ? -10.433 -0.653 10.444 1.00 94.00 95 VAL A N 1
ATOM 747 C CA . VAL A 1 95 ? -11.202 -1.896 10.374 1.00 94.00 95 VAL A CA 1
ATOM 748 C C . VAL A 1 95 ? -11.968 -2.153 11.663 1.00 94.00 95 VAL A C 1
ATOM 750 O O . VAL A 1 95 ? -11.549 -1.727 12.739 1.00 94.00 95 VAL A O 1
ATOM 753 N N . ASP A 1 96 ? -13.097 -2.847 11.545 1.00 90.31 96 ASP A N 1
ATOM 754 C CA . ASP A 1 96 ? -13.880 -3.306 12.692 1.00 90.31 96 ASP A CA 1
ATOM 755 C C . ASP A 1 96 ? -12.974 -4.068 13.696 1.00 90.31 96 ASP A C 1
ATOM 757 O O . ASP A 1 96 ? -12.294 -5.025 13.295 1.00 90.31 96 ASP A O 1
ATOM 761 N N . PRO A 1 97 ? -12.931 -3.655 14.981 1.00 86.31 97 PRO A N 1
ATOM 762 C CA . PRO A 1 97 ? -12.039 -4.233 15.986 1.00 86.31 97 PRO A CA 1
ATOM 763 C C . PRO A 1 97 ? -12.348 -5.697 16.331 1.00 86.31 97 PRO A C 1
ATOM 765 O O . PRO A 1 97 ? -11.443 -6.399 16.802 1.00 86.31 97 PRO A O 1
ATOM 768 N N . ASP A 1 98 ? -13.578 -6.154 16.082 1.00 87.50 98 ASP A N 1
ATOM 769 C CA . ASP A 1 98 ? -14.015 -7.525 16.337 1.00 87.50 98 ASP A CA 1
ATOM 770 C C . ASP A 1 98 ? -13.571 -8.453 15.202 1.00 87.50 98 ASP A C 1
ATOM 772 O O . ASP A 1 98 ? -13.100 -9.565 15.449 1.00 87.50 98 ASP A O 1
ATOM 776 N N . THR A 1 99 ? -13.663 -7.995 13.947 1.00 88.75 99 THR A N 1
ATOM 777 C CA . THR A 1 99 ? -13.282 -8.820 12.784 1.00 88.75 99 THR A CA 1
ATOM 778 C C . THR A 1 99 ? -11.798 -8.724 12.432 1.00 88.75 99 THR A C 1
ATOM 780 O O . THR A 1 99 ? -11.217 -9.697 11.947 1.00 88.75 99 THR A O 1
ATOM 783 N N . ARG A 1 100 ? -11.173 -7.559 12.667 1.00 87.75 100 ARG A N 1
ATOM 784 C CA . ARG A 1 100 ? -9.770 -7.246 12.327 1.00 87.75 100 ARG A CA 1
ATOM 785 C C . ARG A 1 100 ? -9.398 -7.650 10.898 1.00 87.75 100 ARG A C 1
ATOM 787 O O . ARG A 1 100 ? -8.323 -8.200 10.645 1.00 87.75 100 ARG A O 1
ATOM 794 N N . SER A 1 101 ? -10.305 -7.399 9.959 1.00 94.38 101 SER A N 1
ATOM 795 C CA . SER A 1 101 ? -10.187 -7.830 8.562 1.00 94.38 101 SER A CA 1
ATOM 796 C C . SER A 1 101 ? -9.227 -6.935 7.766 1.00 94.38 101 SER A C 1
ATOM 798 O O . SER A 1 101 ? -9.637 -6.187 6.882 1.00 94.38 101 SER A O 1
ATOM 800 N N . LEU A 1 102 ? -7.935 -6.999 8.087 1.00 95.00 102 LEU A N 1
ATOM 801 C CA . LEU A 1 102 ? -6.861 -6.273 7.409 1.00 95.00 102 LEU A CA 1
ATOM 802 C C . LEU A 1 102 ? -5.960 -7.251 6.640 1.00 95.00 102 LEU A C 1
ATOM 804 O O . LEU A 1 102 ? -5.391 -8.168 7.231 1.00 95.00 102 LEU A O 1
ATOM 808 N N . LEU A 1 103 ? -5.801 -7.030 5.334 1.00 95.31 103 LEU A N 1
ATOM 809 C CA . LEU A 1 103 ? -4.837 -7.729 4.486 1.00 95.31 103 LEU A CA 1
ATOM 810 C C . LEU A 1 103 ? -3.749 -6.755 4.032 1.00 95.31 103 LEU A C 1
ATOM 812 O O . LEU A 1 103 ? -4.045 -5.711 3.455 1.00 95.31 103 LEU A O 1
ATOM 816 N N . VAL A 1 104 ? -2.488 -7.114 4.263 1.00 93.56 104 VAL A N 1
ATOM 817 C CA . VAL A 1 104 ? -1.328 -6.297 3.898 1.00 93.56 104 VAL A CA 1
ATOM 818 C C . VAL A 1 104 ? -0.441 -7.078 2.939 1.00 93.56 104 VAL A C 1
ATOM 820 O O . VAL A 1 104 ? -0.013 -8.186 3.257 1.00 93.56 104 VAL A O 1
ATOM 823 N N . LEU A 1 105 ? -0.166 -6.499 1.772 1.00 92.56 105 LEU A N 1
ATOM 824 C CA . LEU A 1 105 ? 0.790 -7.022 0.803 1.00 92.56 105 LEU A CA 1
ATOM 825 C C . LEU A 1 105 ? 2.111 -6.266 0.966 1.00 92.56 105 LEU A C 1
ATOM 827 O O . LEU A 1 105 ? 2.139 -5.036 0.942 1.00 92.56 105 LEU A O 1
ATOM 831 N N . TYR A 1 106 ? 3.202 -6.999 1.179 1.00 87.06 106 TYR A N 1
ATOM 832 C CA . TYR A 1 106 ? 4.509 -6.428 1.497 1.00 87.06 106 TYR A CA 1
ATOM 833 C C . TYR A 1 106 ? 5.624 -7.220 0.811 1.00 87.06 106 TYR A C 1
ATOM 835 O O . TYR A 1 106 ? 5.602 -8.450 0.825 1.00 87.06 106 TYR A O 1
ATOM 843 N N . ASP A 1 107 ? 6.618 -6.510 0.274 1.00 83.31 107 ASP A N 1
ATOM 844 C CA . ASP A 1 107 ? 7.846 -7.083 -0.281 1.00 83.31 107 ASP A CA 1
ATOM 845 C C . ASP A 1 107 ? 9.058 -6.293 0.238 1.00 83.31 107 ASP A C 1
ATOM 847 O O . ASP A 1 107 ? 9.252 -5.118 -0.079 1.00 83.31 107 ASP A O 1
ATOM 851 N N . ASP A 1 108 ? 9.879 -6.936 1.071 1.00 75.75 108 ASP A N 1
ATOM 852 C CA . ASP A 1 108 ? 11.067 -6.313 1.660 1.00 75.75 108 ASP A CA 1
ATOM 853 C C . ASP A 1 108 ? 12.118 -5.967 0.597 1.00 75.75 108 ASP A C 1
ATOM 855 O O . ASP A 1 108 ? 12.747 -4.909 0.671 1.00 75.75 108 ASP A O 1
ATOM 859 N N . ALA A 1 109 ? 12.253 -6.793 -0.447 1.00 70.44 109 ALA A N 1
ATOM 860 C CA . ALA A 1 109 ? 13.253 -6.602 -1.495 1.00 70.44 109 ALA A CA 1
ATOM 861 C C . ALA A 1 109 ? 12.983 -5.350 -2.347 1.00 70.44 109 ALA A C 1
ATOM 863 O O . ALA A 1 109 ? 13.913 -4.784 -2.924 1.00 70.44 109 ALA A O 1
ATOM 864 N N . GLN A 1 110 ? 11.728 -4.895 -2.417 1.00 70.62 110 GLN A N 1
ATOM 865 C CA . GLN A 1 110 ? 11.323 -3.719 -3.196 1.00 70.62 110 GLN A CA 1
ATOM 866 C C . GLN A 1 110 ? 11.450 -2.396 -2.436 1.00 70.62 110 GLN A C 1
ATOM 868 O O . GLN A 1 110 ? 11.351 -1.324 -3.027 1.00 70.62 110 GLN A O 1
ATOM 873 N N . SER A 1 111 ? 11.782 -2.431 -1.147 1.00 67.31 111 SER A N 1
ATOM 874 C CA . SER A 1 111 ? 11.853 -1.228 -0.309 1.00 67.31 111 SER A CA 1
ATOM 875 C C . SER A 1 111 ? 13.110 -0.348 -0.522 1.00 67.31 111 SER A C 1
ATOM 877 O O . SER A 1 111 ? 13.492 0.454 0.338 1.00 67.31 111 SER A O 1
ATOM 879 N N . ILE A 1 112 ? 13.736 -0.449 -1.702 1.00 58.69 112 ILE A N 1
ATOM 880 C CA . ILE A 1 112 ? 14.958 0.252 -2.138 1.00 58.69 112 ILE A CA 1
ATOM 881 C C . ILE A 1 112 ? 14.828 1.784 -2.189 1.00 58.69 112 ILE A C 1
ATOM 883 O O . ILE A 1 112 ? 15.839 2.483 -2.138 1.00 58.69 112 ILE A O 1
ATOM 887 N N . TYR A 1 113 ? 13.614 2.338 -2.207 1.00 48.44 113 TYR A N 1
ATOM 888 C CA . TYR A 1 113 ? 13.395 3.790 -2.207 1.00 48.44 113 TYR A CA 1
ATOM 889 C C . TYR A 1 113 ? 13.718 4.475 -0.864 1.00 48.44 113 TYR A C 1
ATOM 891 O O . TYR A 1 113 ? 13.851 5.697 -0.815 1.00 48.44 113 TYR A O 1
ATOM 899 N N . ARG A 1 114 ? 13.927 3.721 0.229 1.00 50.62 114 ARG A N 1
ATOM 900 C CA . ARG A 1 114 ? 14.260 4.270 1.565 1.00 50.62 114 ARG A CA 1
ATOM 901 C C . ARG A 1 114 ? 15.760 4.320 1.894 1.00 50.62 114 ARG A C 1
ATOM 903 O O . ARG A 1 114 ? 16.137 4.716 3.000 1.00 50.62 114 ARG A O 1
ATOM 910 N N . HIS A 1 115 ? 16.632 3.952 0.952 1.00 44.50 115 HIS A N 1
ATOM 911 C CA . HIS A 1 115 ? 18.043 3.637 1.218 1.00 44.50 115 HIS A CA 1
ATOM 912 C C . HIS A 1 115 ? 18.940 4.815 1.661 1.00 44.50 115 HIS A C 1
ATOM 914 O O . HIS A 1 115 ? 20.098 4.588 2.011 1.00 44.50 115 HIS A O 1
ATOM 920 N N . GLN A 1 116 ? 18.448 6.061 1.687 1.00 43.25 116 GLN A N 1
ATOM 921 C CA . GLN A 1 116 ? 19.287 7.229 1.992 1.00 43.25 116 GLN A CA 1
ATOM 922 C C . GLN A 1 116 ? 19.255 7.727 3.445 1.00 43.25 116 GLN A C 1
ATOM 924 O O . GLN A 1 116 ? 20.118 8.529 3.788 1.00 43.25 116 GLN A O 1
ATOM 929 N N . GLN A 1 117 ? 18.344 7.281 4.327 1.00 40.75 117 GLN A N 1
ATOM 930 C CA . GLN A 1 117 ? 18.255 7.915 5.662 1.00 40.75 117 GLN A CA 1
ATOM 931 C C . GLN A 1 117 ? 18.176 7.025 6.900 1.00 40.75 117 GLN A C 1
ATOM 933 O O . GLN A 1 117 ? 18.338 7.547 8.003 1.00 40.75 117 GLN A O 1
ATOM 938 N N . ARG A 1 118 ? 17.978 5.707 6.810 1.00 45.47 118 ARG A N 1
ATOM 939 C CA . ARG A 1 118 ? 17.910 4.881 8.028 1.00 45.47 118 ARG A CA 1
ATOM 940 C C . ARG A 1 118 ? 18.599 3.542 7.807 1.00 45.47 118 ARG A C 1
ATOM 942 O O . ARG A 1 118 ? 18.113 2.721 7.039 1.00 45.47 118 ARG A O 1
ATOM 949 N N . LYS A 1 119 ? 19.711 3.304 8.523 1.00 45.38 119 LYS A N 1
ATOM 950 C CA . LYS A 1 119 ? 20.159 1.944 8.882 1.00 45.38 119 LYS A CA 1
ATOM 951 C C . LYS A 1 119 ? 18.911 1.207 9.374 1.00 45.38 119 LYS A C 1
ATOM 953 O O . LYS A 1 119 ? 18.392 1.562 10.433 1.00 45.38 119 LYS A O 1
ATOM 958 N N . ARG A 1 120 ? 18.360 0.300 8.562 1.00 51.78 120 ARG A N 1
ATOM 959 C CA . ARG A 1 120 ? 17.046 -0.306 8.805 1.00 51.78 120 ARG A CA 1
ATOM 960 C C . ARG A 1 120 ? 17.062 -1.000 10.164 1.00 51.78 120 ARG A C 1
ATOM 962 O O . ARG A 1 120 ? 17.726 -2.017 10.341 1.00 51.78 120 ARG A O 1
ATOM 969 N N . ARG A 1 121 ? 16.300 -0.468 11.123 1.00 54.34 121 ARG A N 1
ATOM 970 C CA . ARG A 1 121 ? 15.691 -1.322 12.147 1.00 54.34 121 ARG A CA 1
ATOM 971 C C . ARG A 1 121 ? 14.827 -2.314 11.374 1.00 54.34 121 ARG A C 1
ATOM 973 O O . ARG A 1 121 ? 14.057 -1.886 10.518 1.00 54.34 121 ARG A O 1
ATOM 980 N N . LYS A 1 122 ? 14.990 -3.610 11.639 1.00 65.56 122 LYS A N 1
ATOM 981 C CA . LYS A 1 122 ? 14.096 -4.646 11.118 1.00 65.56 122 LYS A CA 1
ATOM 982 C C . LYS A 1 122 ? 12.654 -4.228 11.426 1.00 65.56 122 LYS A C 1
ATOM 984 O O . LYS A 1 122 ? 12.323 -4.011 12.593 1.00 65.56 122 LYS A O 1
ATOM 989 N N . PHE A 1 123 ? 11.849 -4.017 10.389 1.00 75.62 123 PHE A N 1
ATOM 990 C CA . PHE A 1 123 ? 10.442 -3.672 10.551 1.00 75.62 123 PHE A CA 1
ATOM 991 C C . PHE A 1 123 ? 9.673 -4.921 10.996 1.00 75.62 123 PHE A C 1
ATOM 993 O O . PHE A 1 123 ? 9.926 -6.019 10.505 1.00 75.62 123 PHE A O 1
ATOM 1000 N N . ASN A 1 124 ? 8.759 -4.744 11.946 1.00 81.56 124 ASN A N 1
ATOM 1001 C CA . ASN A 1 124 ? 7.920 -5.807 12.489 1.00 81.56 124 ASN A CA 1
ATOM 1002 C C . ASN A 1 124 ? 6.472 -5.303 12.534 1.00 81.56 124 ASN A C 1
ATOM 1004 O O . ASN A 1 124 ? 6.201 -4.260 13.136 1.00 81.56 124 ASN A O 1
ATOM 1008 N N . PHE A 1 125 ? 5.544 -6.060 11.950 1.00 86.88 125 PHE A N 1
ATOM 1009 C CA . PHE A 1 125 ? 4.115 -5.741 11.926 1.00 86.88 125 PHE A CA 1
ATOM 1010 C C . PHE A 1 125 ? 3.496 -5.573 13.322 1.00 86.88 125 PHE A C 1
ATOM 1012 O O . PHE A 1 125 ? 2.682 -4.671 13.530 1.00 86.88 125 PHE A O 1
ATOM 1019 N N . ALA A 1 126 ? 3.953 -6.335 14.317 1.00 87.75 126 ALA A N 1
ATOM 1020 C CA . ALA A 1 126 ? 3.487 -6.199 15.694 1.00 87.75 126 ALA A CA 1
ATOM 1021 C C . ALA A 1 126 ? 3.782 -4.801 16.270 1.00 87.75 126 ALA A C 1
ATOM 1023 O O . ALA A 1 126 ? 2.992 -4.268 17.047 1.00 87.75 126 ALA A O 1
ATOM 1024 N N . SER A 1 127 ? 4.877 -4.155 15.843 1.00 87.94 127 SER A N 1
ATOM 1025 C CA . SER A 1 127 ? 5.232 -2.801 16.301 1.00 87.94 127 SER A CA 1
ATOM 1026 C C . SER A 1 127 ? 4.267 -1.713 15.817 1.00 87.94 127 SER A C 1
ATOM 1028 O O . SER A 1 127 ? 4.231 -0.619 16.383 1.00 87.94 127 SER A O 1
ATOM 1030 N N . VAL A 1 128 ? 3.468 -2.018 14.790 1.00 89.50 128 VAL A N 1
ATOM 1031 C CA . VAL A 1 128 ? 2.420 -1.143 14.255 1.00 89.50 128 VAL A CA 1
ATOM 1032 C C . VAL A 1 128 ? 1.009 -1.655 14.565 1.00 89.50 128 VAL A C 1
ATOM 1034 O O . VAL A 1 128 ? 0.041 -1.154 14.005 1.00 89.50 128 VAL A O 1
ATOM 1037 N N . GLY A 1 129 ? 0.879 -2.626 15.476 1.00 88.75 129 GLY A N 1
ATOM 1038 C CA . GLY A 1 129 ? -0.412 -3.180 15.896 1.00 88.75 129 GLY A CA 1
ATOM 1039 C C . GLY A 1 129 ? -1.034 -4.168 14.906 1.00 88.75 129 GLY A C 1
ATOM 1040 O O . GLY A 1 129 ? -2.212 -4.487 15.032 1.00 88.75 129 GLY A O 1
ATOM 1041 N N . ILE A 1 130 ? -0.266 -4.653 13.926 1.00 90.12 130 ILE A N 1
ATOM 1042 C CA . ILE A 1 130 ? -0.720 -5.653 12.956 1.00 90.12 130 ILE A CA 1
ATOM 1043 C C . ILE A 1 130 ? -0.310 -7.042 13.457 1.00 90.12 130 ILE A C 1
ATOM 1045 O O . ILE A 1 130 ? 0.873 -7.351 13.598 1.00 90.12 130 ILE A O 1
ATOM 1049 N N . GLU A 1 131 ? -1.299 -7.895 13.712 1.00 87.75 131 GLU A N 1
ATOM 1050 C CA . GLU A 1 131 ? -1.098 -9.280 14.144 1.00 87.75 131 GLU A CA 1
ATOM 1051 C C . GLU A 1 131 ? -0.829 -10.184 12.928 1.00 87.75 131 GLU A C 1
ATOM 1053 O O . GLU A 1 131 ? -1.747 -10.743 12.329 1.00 87.75 131 GLU A O 1
ATOM 1058 N N . ALA A 1 132 ? 0.441 -10.288 12.527 1.00 85.81 132 ALA A N 1
ATOM 1059 C CA . ALA A 1 132 ? 0.868 -11.097 11.379 1.00 85.81 132 ALA A CA 1
ATOM 1060 C C . ALA A 1 132 ? 1.253 -12.545 11.749 1.00 85.81 132 ALA A C 1
ATOM 1062 O O . ALA A 1 132 ? 1.263 -13.426 10.879 1.00 85.81 132 ALA A O 1
ATOM 1063 N N . ARG A 1 133 ? 1.543 -12.807 13.032 1.00 82.75 133 ARG A N 1
ATOM 1064 C CA . ARG A 1 133 ? 1.983 -14.117 13.520 1.00 82.75 133 ARG A CA 1
ATOM 1065 C C . ARG A 1 133 ? 0.989 -15.218 13.192 1.00 82.75 133 ARG A C 1
ATOM 1067 O O . ARG A 1 133 ? -0.195 -15.091 13.493 1.00 82.75 133 ARG A O 1
ATOM 1074 N N . GLY A 1 134 ? 1.448 -16.303 12.570 1.00 85.06 134 GLY A N 1
ATOM 1075 C CA . GLY A 1 134 ? 0.571 -17.406 12.150 1.00 85.06 134 GLY A CA 1
ATOM 1076 C C . GLY A 1 134 ? -0.500 -17.025 11.112 1.00 85.06 134 GLY A C 1
ATOM 1077 O O . GLY A 1 134 ? -1.334 -17.857 10.763 1.00 85.06 134 GLY A O 1
ATOM 1078 N N . ARG A 1 135 ? -0.482 -15.785 10.604 1.00 87.25 135 ARG A N 1
ATOM 1079 C CA . ARG A 1 135 ? -1.418 -15.225 9.612 1.00 87.25 135 ARG A CA 1
ATOM 1080 C C . ARG A 1 135 ? -0.696 -14.746 8.349 1.00 87.25 135 ARG A C 1
ATOM 1082 O O . ARG A 1 135 ? -1.292 -14.091 7.498 1.00 87.25 135 ARG A O 1
ATOM 1089 N N . THR A 1 136 ? 0.582 -15.098 8.214 1.00 88.31 136 THR A N 1
ATOM 1090 C CA . THR A 1 136 ? 1.436 -14.734 7.082 1.00 88.31 136 THR A CA 1
ATOM 1091 C C . THR A 1 136 ? 1.461 -15.850 6.042 1.00 88.31 136 THR A C 1
ATOM 1093 O O . THR A 1 136 ? 1.680 -17.017 6.359 1.00 88.31 136 THR A O 1
ATOM 1096 N N . SER A 1 137 ? 1.272 -15.486 4.774 1.00 88.12 137 SER A N 1
ATOM 1097 C CA . SER A 1 137 ? 1.446 -16.381 3.627 1.00 88.12 137 SER A CA 1
ATOM 1098 C C . SER A 1 137 ? 2.501 -15.812 2.687 1.00 88.12 137 SER A C 1
ATOM 1100 O O . SER A 1 137 ? 2.393 -14.671 2.250 1.00 88.12 137 SER A O 1
ATOM 1102 N N . VAL A 1 138 ? 3.514 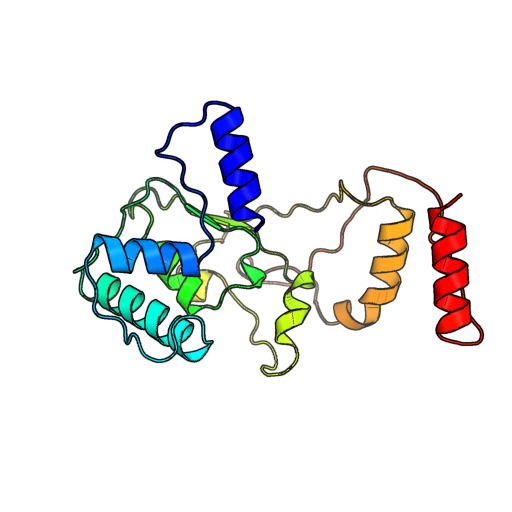-16.613 2.353 1.00 85.31 138 VAL A N 1
ATOM 1103 C CA . VAL A 1 138 ? 4.621 -16.185 1.485 1.00 85.31 138 VAL A CA 1
ATOM 1104 C C . VAL A 1 138 ? 4.392 -16.665 0.054 1.00 85.31 138 VAL A C 1
ATOM 1106 O O . VAL A 1 138 ? 4.403 -17.868 -0.219 1.00 85.31 138 VAL A O 1
ATOM 1109 N N . LEU A 1 139 ? 4.244 -15.723 -0.879 1.00 85.31 139 LEU A N 1
ATOM 1110 C CA . LEU A 1 139 ? 4.126 -16.010 -2.308 1.00 85.31 139 LEU A CA 1
ATOM 1111 C C . LEU A 1 139 ? 5.521 -16.143 -2.937 1.00 85.31 139 LEU A C 1
ATOM 1113 O O . LEU A 1 139 ? 6.195 -15.156 -3.199 1.00 85.31 139 LEU A O 1
ATOM 1117 N N . ARG A 1 140 ? 5.967 -17.380 -3.186 1.00 81.38 140 ARG A N 1
ATOM 1118 C CA . ARG A 1 140 ? 7.321 -17.663 -3.715 1.00 81.38 140 ARG A CA 1
ATOM 1119 C C . ARG A 1 140 ? 7.407 -17.778 -5.240 1.00 81.38 140 ARG A C 1
ATOM 1121 O O . ARG A 1 140 ? 8.508 -17.838 -5.787 1.00 81.38 140 ARG A O 1
ATOM 1128 N N . LEU A 1 141 ? 6.266 -17.883 -5.919 1.00 82.06 141 LEU A N 1
ATOM 1129 C CA . LEU A 1 141 ? 6.199 -18.137 -7.358 1.00 82.06 141 LEU A CA 1
ATOM 1130 C C . LEU A 1 141 ? 6.073 -16.826 -8.130 1.00 82.06 141 LEU A C 1
ATOM 1132 O O . LEU A 1 141 ? 5.118 -16.074 -7.934 1.00 82.06 141 LEU A O 1
ATOM 1136 N N . ASN A 1 142 ? 7.010 -16.579 -9.048 1.00 82.44 142 ASN A N 1
ATOM 1137 C CA . ASN A 1 142 ? 6.933 -15.436 -9.946 1.00 82.44 142 ASN A CA 1
ATOM 1138 C C . ASN A 1 142 ? 6.136 -15.813 -11.204 1.00 82.44 142 ASN A C 1
ATOM 1140 O O . ASN A 1 142 ? 6.543 -16.669 -11.993 1.00 82.44 142 ASN A O 1
ATOM 1144 N N . TYR A 1 143 ? 4.999 -15.145 -11.398 1.00 85.38 143 TYR A N 1
ATOM 1145 C CA . TYR A 1 143 ? 4.134 -15.353 -12.561 1.00 85.38 143 TYR A CA 1
ATOM 1146 C C . TYR A 1 143 ? 4.341 -14.323 -13.674 1.00 85.38 143 TYR A C 1
ATOM 1148 O O . TYR A 1 143 ? 3.738 -14.480 -14.735 1.00 85.38 143 TYR A O 1
ATOM 1156 N N . ARG A 1 144 ? 5.136 -13.268 -13.451 1.00 86.94 144 ARG A N 1
ATOM 1157 C CA . ARG A 1 144 ? 5.333 -12.162 -14.402 1.00 86.94 144 ARG A CA 1
ATOM 1158 C C . ARG A 1 144 ? 6.510 -12.427 -15.338 1.00 86.94 144 ARG A C 1
ATOM 1160 O O . ARG A 1 144 ? 6.363 -12.301 -16.549 1.00 86.94 144 ARG A O 1
ATOM 1167 N N . ASN A 1 145 ? 7.650 -12.787 -14.764 1.00 88.12 145 ASN A N 1
ATOM 1168 C CA . ASN A 1 145 ? 8.934 -12.874 -15.447 1.00 88.12 145 ASN A CA 1
ATOM 1169 C C . ASN A 1 145 ? 9.232 -14.307 -15.895 1.00 88.12 145 ASN A C 1
ATOM 1171 O O . ASN A 1 145 ? 8.674 -15.268 -15.363 1.00 88.12 145 ASN A O 1
ATOM 1175 N N . THR A 1 146 ? 10.129 -14.449 -16.871 1.00 90.25 146 THR A N 1
ATOM 1176 C CA . THR A 1 146 ? 10.684 -15.751 -17.249 1.00 90.25 146 THR A CA 1
ATOM 1177 C C . THR A 1 146 ? 11.782 -16.175 -16.277 1.00 90.25 146 THR A C 1
ATOM 1179 O O . THR A 1 146 ? 12.338 -15.348 -15.547 1.00 90.25 146 THR A O 1
ATOM 1182 N N . ALA A 1 147 ? 12.114 -17.465 -16.277 1.00 88.31 147 ALA A N 1
ATOM 1183 C CA . ALA A 1 147 ? 13.197 -18.015 -15.467 1.00 88.31 147 ALA A CA 1
ATOM 1184 C C . ALA A 1 147 ? 14.534 -17.317 -15.750 1.00 88.31 147 ALA A C 1
ATOM 1186 O O . ALA A 1 147 ? 15.305 -17.070 -14.830 1.00 88.31 147 ALA A O 1
ATOM 1187 N N . GLU A 1 148 ? 14.776 -16.943 -17.003 1.00 90.25 148 GLU A N 1
ATOM 1188 C CA . GLU A 1 148 ? 15.999 -16.290 -17.457 1.00 90.25 148 GLU A CA 1
ATOM 1189 C C . GLU A 1 148 ? 16.126 -14.857 -16.911 1.00 90.25 148 GLU A C 1
ATOM 1191 O O . GLU A 1 148 ? 17.178 -14.480 -16.394 1.00 90.25 148 GLU A O 1
ATOM 1196 N N . VAL A 1 149 ? 15.041 -14.073 -16.963 1.00 90.25 149 VAL A N 1
ATOM 1197 C CA . VAL A 1 149 ? 14.998 -12.719 -16.381 1.00 90.25 149 VAL A CA 1
ATOM 1198 C C . VAL A 1 149 ? 15.147 -12.785 -14.862 1.00 90.25 149 VAL A C 1
ATOM 1200 O O . VAL A 1 149 ? 15.884 -11.994 -14.276 1.00 90.25 149 VAL A O 1
ATOM 1203 N N . LEU A 1 150 ? 14.476 -13.748 -14.221 1.00 86.62 150 LEU A N 1
ATOM 1204 C CA . LEU A 1 150 ? 14.555 -13.945 -12.777 1.00 86.62 150 LEU A CA 1
ATOM 1205 C C . LEU A 1 150 ? 15.974 -14.315 -12.328 1.00 86.62 150 LEU A C 1
ATOM 1207 O O . LEU A 1 150 ? 16.469 -13.766 -11.348 1.00 86.62 150 LEU A O 1
ATOM 1211 N N . ALA A 1 151 ? 16.635 -15.213 -13.061 1.00 85.50 151 ALA A N 1
ATOM 1212 C CA . ALA A 1 151 ? 18.002 -15.629 -12.775 1.00 85.50 151 ALA A CA 1
ATOM 1213 C C . ALA A 1 151 ? 18.982 -14.453 -12.860 1.00 85.50 151 ALA A C 1
ATOM 1215 O O . ALA A 1 151 ? 19.804 -14.285 -11.959 1.00 85.50 151 ALA A O 1
ATOM 1216 N N . LEU A 1 152 ? 18.866 -13.610 -13.894 1.00 87.88 152 LEU A N 1
ATOM 1217 C CA . LEU A 1 152 ? 19.688 -12.406 -14.008 1.00 87.88 152 LEU A CA 1
ATOM 1218 C C . LEU A 1 152 ? 19.426 -11.436 -12.848 1.00 87.88 152 LEU A C 1
ATOM 1220 O O . LEU A 1 152 ? 20.371 -10.971 -12.217 1.00 87.88 152 LEU A O 1
ATOM 1224 N N . ALA A 1 153 ? 18.157 -11.172 -12.527 1.00 84.88 153 ALA A N 1
ATOM 1225 C CA . ALA A 1 153 ? 17.798 -10.282 -11.425 1.00 84.88 153 ALA A CA 1
ATOM 1226 C C . ALA A 1 153 ? 18.384 -10.761 -10.086 1.00 84.88 153 ALA A C 1
ATOM 1228 O O . ALA A 1 153 ? 18.939 -9.956 -9.341 1.00 84.88 153 ALA A O 1
ATOM 1229 N N . LEU A 1 154 ? 18.332 -12.069 -9.808 1.00 79.88 154 LEU A N 1
ATOM 1230 C CA . LEU A 1 154 ? 18.934 -12.659 -8.608 1.00 79.88 154 LEU A CA 1
ATOM 1231 C C . LEU A 1 154 ? 20.457 -12.506 -8.580 1.00 79.88 154 LEU A C 1
ATOM 1233 O O . LEU A 1 154 ? 21.015 -12.207 -7.528 1.00 79.88 154 LEU A O 1
ATOM 1237 N N . GLN A 1 155 ? 21.132 -12.676 -9.720 1.00 82.75 155 GLN A N 1
ATOM 1238 C CA . GLN A 1 155 ? 22.578 -12.452 -9.813 1.00 82.75 155 GLN A CA 1
ATOM 1239 C C . GLN A 1 155 ? 22.943 -10.991 -9.535 1.00 82.75 155 GLN A C 1
ATOM 1241 O O . GLN A 1 155 ? 23.877 -10.739 -8.776 1.00 82.75 155 GLN A O 1
ATOM 1246 N N . CYS A 1 156 ? 22.191 -10.037 -10.090 1.00 82.31 156 CYS A N 1
ATOM 1247 C CA . CYS A 1 156 ? 22.404 -8.609 -9.851 1.00 82.31 156 CYS A CA 1
ATOM 1248 C C . CYS A 1 156 ? 22.116 -8.211 -8.398 1.00 82.31 156 CYS A C 1
ATOM 1250 O O . CYS A 1 156 ? 22.848 -7.413 -7.820 1.00 82.31 156 CYS A O 1
ATOM 1252 N N . ALA A 1 157 ? 21.061 -8.769 -7.803 1.00 74.88 157 ALA A N 1
ATOM 1253 C CA . ALA A 1 157 ? 20.642 -8.437 -6.448 1.00 74.88 157 ALA A CA 1
ATOM 1254 C C . ALA A 1 157 ? 21.480 -9.135 -5.370 1.00 74.88 157 ALA A C 1
ATOM 1256 O O . ALA A 1 157 ? 21.403 -8.744 -4.213 1.00 74.88 157 ALA A O 1
ATOM 1257 N N . ARG A 1 158 ? 22.290 -10.146 -5.708 1.00 71.25 158 ARG A N 1
ATOM 1258 C CA . ARG A 1 158 ? 22.992 -10.999 -4.737 1.00 71.25 158 ARG A CA 1
ATOM 1259 C C . ARG A 1 158 ? 23.740 -10.216 -3.650 1.00 71.25 158 ARG A C 1
ATOM 1261 O O . ARG A 1 158 ? 23.556 -10.509 -2.476 1.00 71.25 158 ARG A O 1
ATOM 1268 N N . SER A 1 159 ? 24.482 -9.171 -4.018 1.00 66.38 159 SER A N 1
ATOM 1269 C CA . SER A 1 159 ? 25.206 -8.316 -3.062 1.00 66.38 159 SER A CA 1
ATOM 1270 C C . SER A 1 159 ? 24.296 -7.491 -2.141 1.00 66.38 159 SER A C 1
ATOM 1272 O O . SER A 1 159 ? 24.711 -7.109 -1.051 1.00 66.38 159 SER A O 1
ATOM 1274 N N . LEU A 1 160 ? 23.053 -7.224 -2.555 1.00 64.19 160 LEU A N 1
ATOM 1275 C CA . LEU A 1 160 ? 22.022 -6.570 -1.743 1.00 64.19 160 LEU A CA 1
ATOM 1276 C C . LEU A 1 160 ? 21.297 -7.572 -0.830 1.00 64.19 160 LEU A C 1
ATOM 1278 O O . LEU A 1 160 ? 20.835 -7.194 0.244 1.00 64.19 160 LEU A O 1
ATOM 1282 N N . LEU A 1 161 ? 21.198 -8.841 -1.247 1.00 62.12 161 LEU A N 1
ATOM 1283 C CA . LEU A 1 161 ? 20.465 -9.893 -0.532 1.00 62.12 161 LEU A CA 1
ATOM 1284 C C . LEU A 1 161 ? 21.330 -10.650 0.503 1.00 62.12 161 LEU A C 1
ATOM 1286 O O . LEU A 1 161 ? 20.777 -11.287 1.397 1.00 62.12 161 LEU A O 1
ATOM 1290 N N . GLU A 1 162 ? 22.665 -10.567 0.429 1.00 56.81 162 GLU A N 1
ATOM 1291 C CA . GLU A 1 162 ? 23.641 -11.286 1.284 1.00 56.81 162 GLU A CA 1
ATOM 1292 C C . GLU A 1 162 ? 23.607 -10.929 2.796 1.00 56.81 162 GLU A C 1
ATOM 1294 O O . GLU A 1 162 ? 24.424 -11.422 3.571 1.00 56.81 162 GLU A O 1
ATOM 1299 N N . GLY A 1 163 ? 22.639 -10.124 3.252 1.00 51.03 163 GLY A N 1
ATOM 1300 C CA . GLY A 1 163 ? 22.418 -9.777 4.665 1.00 51.03 163 GLY A CA 1
ATOM 1301 C C . GLY A 1 163 ? 21.176 -10.398 5.325 1.00 51.03 163 GLY A C 1
ATOM 1302 O O . GLY A 1 163 ? 20.961 -10.181 6.520 1.00 51.03 163 GLY A O 1
ATOM 1303 N N . ALA A 1 164 ? 20.345 -11.144 4.591 1.00 50.94 164 ALA A N 1
ATOM 1304 C CA . ALA A 1 164 ? 19.146 -11.775 5.145 1.00 50.94 164 ALA A CA 1
ATOM 1305 C C . ALA A 1 164 ? 19.458 -13.183 5.663 1.00 50.94 164 ALA A C 1
ATOM 1307 O O . ALA A 1 164 ? 19.476 -14.148 4.908 1.00 50.94 164 ALA A O 1
ATOM 1308 N N . GLY A 1 165 ? 19.747 -13.291 6.959 1.00 46.31 165 GLY A N 1
ATOM 1309 C CA . GLY A 1 165 ? 19.933 -14.581 7.621 1.00 46.31 165 GLY A CA 1
ATOM 1310 C C . GLY A 1 165 ? 18.649 -15.421 7.650 1.00 46.31 165 GLY A C 1
ATOM 1311 O O . GLY A 1 165 ? 17.551 -14.888 7.791 1.00 46.31 165 GLY A O 1
ATOM 1312 N N . ASP A 1 166 ? 18.815 -16.743 7.589 1.00 44.44 166 ASP A N 1
ATOM 1313 C CA . ASP A 1 166 ? 17.753 -17.759 7.478 1.00 44.44 166 ASP A CA 1
ATOM 1314 C C . ASP A 1 166 ? 16.868 -17.942 8.732 1.00 44.44 166 ASP A C 1
ATOM 1316 O O . ASP A 1 166 ? 15.974 -18.788 8.750 1.00 44.44 166 ASP A O 1
ATOM 1320 N N . ALA A 1 167 ? 17.089 -17.166 9.795 1.00 45.50 167 ALA A N 1
ATOM 1321 C CA . ALA A 1 167 ? 16.343 -17.263 11.049 1.00 45.50 167 ALA A CA 1
ATOM 1322 C C . ALA A 1 167 ? 15.722 -15.911 11.404 1.00 45.50 167 ALA A C 1
ATOM 1324 O O . ALA A 1 167 ? 16.291 -15.105 12.142 1.00 45.50 167 ALA A O 1
ATOM 1325 N N . LEU A 1 168 ? 14.543 -15.672 10.847 1.00 53.25 168 LEU A N 1
ATOM 1326 C CA . LEU A 1 168 ? 13.688 -14.552 11.205 1.00 53.25 168 LEU A CA 1
ATOM 1327 C C . LEU A 1 168 ? 12.639 -15.057 12.197 1.00 53.25 168 LEU A C 1
ATOM 1329 O O . LEU A 1 168 ? 12.155 -16.186 12.083 1.00 53.25 168 LEU A O 1
ATOM 1333 N N . ALA A 1 169 ? 12.320 -14.247 13.205 1.00 54.88 169 ALA A N 1
ATOM 1334 C CA . ALA A 1 169 ? 11.168 -14.527 14.057 1.00 54.88 169 ALA A CA 1
ATOM 1335 C C . ALA A 1 169 ? 9.890 -14.579 13.196 1.00 54.88 169 ALA A C 1
ATOM 1337 O O . ALA A 1 169 ? 9.837 -13.969 12.136 1.00 54.88 169 ALA A O 1
ATOM 1338 N N . ASP A 1 170 ? 8.847 -15.262 13.668 1.00 55.19 170 ASP A N 1
ATOM 1339 C CA . ASP A 1 170 ? 7.573 -15.458 12.943 1.00 55.19 170 ASP A CA 1
ATOM 1340 C C . ASP A 1 170 ? 6.875 -14.131 12.538 1.00 55.19 170 ASP A C 1
ATOM 1342 O O . ASP A 1 170 ? 6.032 -14.107 11.646 1.00 55.19 170 ASP A O 1
ATOM 1346 N N . ASP A 1 171 ? 7.269 -13.019 13.171 1.00 56.72 171 ASP A N 1
ATOM 1347 C CA . ASP A 1 171 ? 6.775 -11.656 12.919 1.00 56.72 171 ASP A CA 1
ATOM 1348 C C . ASP A 1 171 ? 7.739 -10.776 12.092 1.00 56.72 171 ASP A C 1
ATOM 1350 O O . ASP A 1 171 ? 7.431 -9.620 11.786 1.00 56.72 171 ASP A O 1
ATOM 1354 N N . GLU A 1 172 ? 8.932 -11.278 11.763 1.00 61.88 172 GLU A N 1
ATOM 1355 C CA . GLU A 1 172 ? 9.911 -10.579 10.928 1.00 61.88 172 GLU A CA 1
ATOM 1356 C C . GLU A 1 172 ? 9.656 -10.886 9.446 1.00 61.88 172 GLU A C 1
ATOM 1358 O O . GLU A 1 172 ? 9.410 -12.027 9.056 1.00 61.88 172 GLU A O 1
ATOM 1363 N N . ILE A 1 173 ? 9.729 -9.857 8.600 1.00 61.22 173 ILE A N 1
ATOM 1364 C CA . ILE A 1 173 ? 9.441 -10.003 7.172 1.00 61.22 173 ILE A CA 1
ATOM 1365 C C . ILE A 1 173 ? 10.631 -10.670 6.478 1.00 61.22 173 ILE A C 1
ATOM 1367 O O . ILE A 1 173 ? 11.731 -10.109 6.495 1.00 61.22 173 ILE A O 1
ATOM 1371 N N . PRO A 1 174 ? 10.440 -11.842 5.846 1.00 63.75 174 PRO A N 1
ATOM 1372 C CA . PRO A 1 174 ? 11.508 -12.497 5.127 1.00 63.75 174 PRO A CA 1
ATOM 1373 C C . PRO A 1 174 ? 11.835 -11.788 3.830 1.00 63.75 174 PRO A C 1
ATOM 1375 O O . PRO A 1 174 ? 10.955 -11.409 3.059 1.00 63.75 174 PRO A O 1
ATOM 1378 N N . LEU A 1 175 ? 13.131 -11.713 3.550 1.00 63.81 175 LEU A N 1
ATOM 1379 C CA . LEU A 1 175 ? 13.600 -11.477 2.202 1.00 63.81 175 LEU A CA 1
ATOM 1380 C C . LEU A 1 175 ? 13.300 -12.733 1.380 1.00 63.81 175 LEU A C 1
ATOM 1382 O O . LEU A 1 175 ? 13.957 -13.767 1.516 1.00 63.81 175 LEU A O 1
ATOM 1386 N N . VAL A 1 176 ? 12.250 -12.674 0.567 1.00 63.22 176 VAL A N 1
ATOM 1387 C CA . VAL A 1 176 ? 11.792 -13.834 -0.198 1.00 63.22 176 VAL A CA 1
ATOM 1388 C C . VAL A 1 176 ? 12.637 -13.965 -1.453 1.00 63.22 176 VAL A C 1
ATOM 1390 O O . VAL A 1 176 ? 12.508 -13.182 -2.391 1.00 63.22 176 VAL A O 1
ATOM 1393 N N . GLN A 1 177 ? 13.469 -15.004 -1.512 1.00 63.72 177 GLN A N 1
ATOM 1394 C CA . GLN A 1 177 ? 14.052 -15.401 -2.786 1.00 63.72 177 GLN A CA 1
ATOM 1395 C C . GLN A 1 177 ? 12.962 -16.062 -3.647 1.00 63.72 177 GLN A C 1
ATOM 1397 O O . GLN A 1 177 ? 12.320 -17.022 -3.201 1.00 63.72 177 GLN A O 1
ATOM 1402 N N . PRO A 1 178 ? 12.715 -15.571 -4.870 1.00 63.25 178 PRO A N 1
ATOM 1403 C CA . PRO A 1 178 ? 11.739 -16.173 -5.760 1.00 63.25 178 PRO A CA 1
ATOM 1404 C C . PRO A 1 178 ? 12.219 -17.576 -6.151 1.00 63.25 178 PRO A C 1
ATOM 1406 O O . PRO A 1 178 ? 13.286 -17.744 -6.738 1.00 63.25 178 PRO A O 1
ATOM 1409 N N . ALA A 1 179 ? 11.432 -18.595 -5.802 1.00 61.59 179 ALA A N 1
ATOM 1410 C CA . ALA A 1 179 ? 11.847 -19.996 -5.902 1.00 61.59 179 ALA A CA 1
ATOM 1411 C C . ALA A 1 179 ? 11.827 -20.519 -7.346 1.00 61.59 179 ALA A C 1
ATOM 1413 O O . ALA A 1 179 ? 12.594 -21.410 -7.703 1.00 61.59 179 ALA A O 1
ATOM 1414 N N . SER A 1 180 ? 10.924 -19.998 -8.181 1.00 65.12 180 SER A N 1
ATOM 1415 C CA . SER A 1 180 ? 10.868 -20.316 -9.609 1.00 65.12 180 SER A CA 1
ATOM 1416 C C . SER A 1 180 ? 10.016 -19.310 -10.383 1.00 65.12 180 SER A C 1
ATOM 1418 O O . SER A 1 180 ? 9.142 -18.636 -9.827 1.00 65.12 180 SER A O 1
ATOM 1420 N N . ALA A 1 181 ? 10.270 -19.232 -11.689 1.00 72.56 181 ALA A N 1
ATOM 1421 C CA . ALA A 1 181 ? 9.380 -18.598 -12.647 1.00 72.56 181 ALA A CA 1
ATOM 1422 C C . ALA A 1 181 ? 8.552 -19.672 -13.357 1.00 72.56 181 ALA A C 1
ATOM 1424 O O . ALA A 1 181 ? 9.098 -20.665 -13.840 1.00 72.56 181 ALA A O 1
ATOM 1425 N N . GLY A 1 182 ? 7.242 -19.456 -13.478 1.00 73.75 182 GLY A N 1
ATOM 1426 C CA . GLY A 1 182 ? 6.348 -20.387 -14.181 1.00 73.75 182 GLY A CA 1
ATOM 1427 C C . GLY A 1 182 ? 6.493 -20.379 -15.709 1.00 73.75 182 GLY A C 1
ATOM 1428 O O . GLY A 1 182 ? 5.744 -21.067 -16.397 1.00 73.75 182 GLY A O 1
ATOM 1429 N N . ARG A 1 183 ? 7.405 -19.569 -16.263 1.00 84.12 183 ARG A N 1
ATOM 1430 C CA . ARG A 1 183 ? 7.575 -19.351 -17.707 1.00 84.12 183 ARG A CA 1
ATOM 1431 C C . ARG A 1 183 ? 9.054 -19.372 -18.082 1.00 84.12 183 ARG A C 1
ATOM 1433 O O . ARG A 1 183 ? 9.900 -18.962 -17.291 1.00 84.12 183 ARG A O 1
ATOM 1440 N N . ARG A 1 184 ? 9.352 -19.792 -19.309 1.00 87.50 184 ARG A N 1
ATOM 1441 C CA . ARG A 1 184 ? 10.681 -19.693 -19.931 1.00 87.50 184 ARG A CA 1
ATOM 1442 C C . ARG A 1 184 ? 10.611 -18.806 -21.164 1.00 87.50 184 ARG A C 1
ATOM 1444 O O . ARG A 1 184 ? 9.560 -18.728 -21.800 1.00 87.50 184 ARG A O 1
ATOM 1451 N N . GLY A 1 185 ? 11.712 -18.149 -21.492 1.00 89.19 185 GLY A N 1
ATOM 1452 C CA . GLY A 1 185 ? 11.828 -17.322 -22.685 1.00 89.19 185 GLY A CA 1
ATOM 1453 C C . GLY A 1 185 ? 13.274 -17.138 -23.120 1.00 89.19 185 GLY A C 1
ATOM 1454 O O . GLY A 1 185 ? 14.153 -17.913 -22.757 1.00 89.19 185 GLY A O 1
ATOM 1455 N N . ALA A 1 186 ? 13.510 -16.113 -23.935 1.00 91.12 186 ALA A N 1
ATOM 1456 C CA . ALA A 1 186 ? 14.857 -15.770 -24.367 1.00 91.12 186 ALA A CA 1
ATOM 1457 C C . ALA A 1 186 ? 15.708 -15.268 -23.190 1.00 91.12 186 ALA A C 1
ATOM 1459 O O . ALA A 1 186 ? 15.200 -14.649 -22.251 1.00 91.12 186 ALA A O 1
ATOM 1460 N N . LEU A 1 187 ? 17.018 -15.504 -23.273 1.00 91.50 187 LEU A N 1
ATOM 1461 C CA . LEU A 1 187 ? 17.975 -14.913 -22.345 1.00 91.50 187 LEU A CA 1
ATOM 1462 C C . LEU A 1 187 ? 17.977 -13.379 -22.492 1.00 91.50 187 LEU A C 1
ATOM 1464 O O . LEU A 1 187 ? 17.933 -12.881 -23.624 1.00 91.50 187 LEU A O 1
ATOM 1468 N N . PRO A 1 188 ? 18.067 -12.623 -21.381 1.00 92.19 188 PRO A N 1
ATOM 1469 C CA . PRO A 1 188 ? 18.308 -11.188 -21.439 1.00 92.19 188 PRO A CA 1
ATOM 1470 C C . PRO A 1 188 ? 19.550 -10.876 -22.282 1.00 92.19 188 PRO A C 1
ATOM 1472 O O . PRO A 1 188 ? 20.571 -11.553 -22.174 1.00 92.19 188 PRO A O 1
ATOM 1475 N N . THR A 1 189 ? 19.461 -9.855 -23.132 1.00 91.75 189 THR A N 1
ATOM 1476 C CA . THR A 1 189 ? 20.571 -9.407 -23.984 1.00 91.75 189 THR A CA 1
ATOM 1477 C C . THR A 1 189 ? 21.098 -8.075 -23.467 1.00 91.75 189 THR A C 1
ATOM 1479 O O . THR A 1 189 ? 20.306 -7.171 -23.210 1.00 91.75 189 THR A O 1
ATOM 1482 N N . LEU A 1 190 ? 22.419 -7.945 -23.346 1.00 91.56 190 LEU A N 1
ATOM 1483 C CA . LEU A 1 190 ? 23.086 -6.677 -23.057 1.00 91.56 190 LEU A CA 1
ATOM 1484 C C . LEU A 1 190 ? 23.554 -6.045 -24.372 1.00 91.56 190 LEU A C 1
ATOM 1486 O O . LEU A 1 190 ? 24.298 -6.674 -25.124 1.00 91.56 190 LEU A O 1
ATOM 1490 N N . LEU A 1 191 ? 23.123 -4.814 -24.636 1.00 91.75 191 LEU A N 1
ATOM 1491 C CA . LEU A 1 191 ? 23.607 -3.985 -25.740 1.00 91.75 191 LEU A CA 1
ATOM 1492 C C . LEU A 1 191 ? 24.472 -2.871 -25.146 1.00 91.75 191 LEU A C 1
ATOM 1494 O O . LEU A 1 191 ? 24.104 -2.300 -24.124 1.00 91.75 191 LEU A O 1
ATOM 1498 N N . ILE A 1 192 ? 25.623 -2.591 -25.755 1.00 94.06 192 ILE A N 1
ATOM 1499 C CA . ILE A 1 192 ? 26.563 -1.569 -25.278 1.00 94.06 192 ILE A CA 1
ATOM 1500 C C . ILE A 1 192 ? 26.814 -0.593 -26.425 1.00 94.06 192 ILE A C 1
ATOM 1502 O O . ILE A 1 192 ? 27.420 -0.972 -27.428 1.00 94.06 192 ILE A O 1
ATOM 1506 N N . GLY A 1 193 ? 26.349 0.646 -26.264 1.00 93.56 193 GLY A N 1
ATOM 1507 C CA . GLY A 1 193 ? 26.647 1.747 -27.176 1.00 93.56 193 GLY A CA 1
ATOM 1508 C C . GLY A 1 193 ? 28.003 2.389 -26.874 1.00 93.56 193 GLY A C 1
ATOM 1509 O O . GLY A 1 193 ? 28.502 2.348 -25.749 1.00 93.56 193 GLY A O 1
ATOM 1510 N N . ARG A 1 194 ? 28.617 3.006 -27.884 1.00 95.50 194 ARG A N 1
ATOM 1511 C CA . ARG A 1 194 ? 29.865 3.784 -27.751 1.00 95.50 194 ARG A CA 1
ATOM 1512 C C . ARG A 1 194 ? 29.627 5.191 -27.194 1.00 95.50 194 ARG A C 1
ATOM 1514 O O . ARG A 1 194 ? 30.571 5.843 -26.753 1.00 95.50 194 ARG A O 1
ATOM 1521 N N . SER A 1 195 ? 28.382 5.658 -27.238 1.00 96.69 195 SER A N 1
ATOM 1522 C CA . SER A 1 195 ? 27.891 6.928 -26.701 1.00 96.69 195 SER A CA 1
ATOM 1523 C C . SER A 1 195 ? 26.403 6.798 -26.342 1.00 96.69 195 SER A C 1
ATOM 1525 O O . SER A 1 195 ? 25.762 5.815 -26.712 1.00 96.69 195 SER A O 1
ATOM 1527 N N . ALA A 1 196 ? 25.841 7.796 -25.653 1.00 95.56 196 ALA A N 1
ATOM 1528 C CA . ALA A 1 196 ? 24.410 7.826 -25.333 1.00 95.56 196 ALA A CA 1
ATOM 1529 C C . ALA A 1 196 ? 23.520 7.848 -26.594 1.00 95.56 196 ALA A C 1
ATOM 1531 O O . ALA A 1 196 ? 22.476 7.202 -26.621 1.00 95.56 196 ALA A O 1
ATOM 1532 N N . ASP A 1 197 ? 23.953 8.546 -27.650 1.00 96.38 197 ASP A N 1
ATOM 1533 C CA . ASP A 1 197 ? 23.227 8.594 -28.927 1.00 96.38 197 ASP A CA 1
ATOM 1534 C C . ASP A 1 197 ? 23.231 7.227 -29.630 1.00 96.38 197 ASP A C 1
ATOM 1536 O O . ASP A 1 197 ? 22.211 6.800 -30.169 1.00 96.38 197 ASP A O 1
ATOM 1540 N N . ASP A 1 198 ? 24.364 6.518 -29.586 1.00 96.38 198 ASP A N 1
ATOM 1541 C CA . ASP A 1 198 ? 24.506 5.163 -30.133 1.00 96.38 198 ASP A CA 1
ATOM 1542 C C . ASP A 1 198 ? 23.643 4.156 -29.352 1.00 96.38 198 ASP A C 1
ATOM 1544 O O . ASP A 1 198 ? 22.941 3.338 -29.939 1.00 96.38 198 ASP A O 1
ATOM 1548 N N . GLU A 1 199 ? 23.608 4.263 -28.019 1.00 95.56 199 GLU A N 1
ATOM 1549 C CA . GLU A 1 199 ? 22.719 3.457 -27.173 1.00 95.56 199 GLU A CA 1
ATOM 1550 C C . GLU A 1 199 ? 21.236 3.704 -27.495 1.00 95.56 199 GLU A C 1
ATOM 1552 O O . GLU A 1 199 ? 20.467 2.752 -27.642 1.00 95.56 199 GLU A O 1
ATOM 1557 N N . ALA A 1 200 ? 20.832 4.966 -27.673 1.00 94.50 200 ALA A N 1
ATOM 1558 C CA . ALA A 1 200 ? 19.463 5.311 -28.050 1.00 94.50 200 ALA A CA 1
ATOM 1559 C C . ALA A 1 200 ? 19.078 4.736 -29.424 1.00 94.50 200 ALA A C 1
ATOM 1561 O O . ALA A 1 200 ? 17.966 4.224 -29.584 1.00 94.50 200 ALA A O 1
ATOM 1562 N N . ALA A 1 201 ? 19.997 4.772 -30.395 1.00 95.12 201 ALA A N 1
ATOM 1563 C CA . ALA A 1 201 ? 19.793 4.173 -31.712 1.00 95.12 201 ALA A CA 1
ATOM 1564 C C . ALA A 1 201 ? 19.624 2.645 -31.624 1.00 95.12 201 ALA A C 1
ATOM 1566 O O . ALA A 1 201 ? 18.648 2.111 -32.153 1.00 95.12 201 ALA A O 1
ATOM 1567 N N . LEU A 1 202 ? 20.496 1.955 -30.878 1.00 95.44 202 LEU A N 1
ATOM 1568 C CA . LEU A 1 202 ? 20.411 0.505 -30.650 1.00 95.44 202 LEU A CA 1
ATOM 1569 C C . LEU A 1 202 ? 19.074 0.088 -30.011 1.00 95.44 202 LEU A C 1
ATOM 1571 O O . LEU A 1 202 ? 18.486 -0.928 -30.390 1.00 95.44 202 LEU A O 1
ATOM 1575 N N . VAL A 1 203 ? 18.567 0.869 -29.049 1.00 93.88 203 VAL A N 1
ATOM 1576 C CA . VAL A 1 203 ? 17.251 0.622 -28.433 1.00 93.88 203 VAL A CA 1
ATOM 1577 C C . VAL A 1 203 ? 16.123 0.825 -29.447 1.00 93.88 203 VAL A C 1
ATOM 1579 O O . VAL A 1 203 ? 15.216 -0.007 -29.516 1.00 93.88 203 VAL A O 1
ATOM 1582 N N . ALA A 1 204 ? 16.175 1.895 -30.246 1.00 94.06 204 ALA A N 1
ATOM 1583 C CA . ALA A 1 204 ? 15.156 2.187 -31.252 1.00 94.06 204 ALA A CA 1
ATOM 1584 C C . ALA A 1 204 ? 15.057 1.078 -32.312 1.00 94.06 204 ALA A C 1
ATOM 1586 O O . ALA A 1 204 ? 13.953 0.619 -32.612 1.00 94.06 204 ALA A O 1
ATOM 1587 N N . GLU A 1 205 ? 16.194 0.588 -32.815 1.00 94.31 205 GLU A N 1
ATOM 1588 C CA . GLU A 1 205 ? 16.247 -0.540 -33.754 1.00 94.31 205 GLU A CA 1
ATOM 1589 C C . GLU A 1 205 ? 15.615 -1.806 -33.162 1.00 94.31 205 GLU A C 1
ATOM 1591 O O . GLU A 1 205 ? 14.855 -2.502 -33.834 1.00 94.31 205 GLU A O 1
ATOM 1596 N N . ARG A 1 206 ? 15.871 -2.086 -31.879 1.00 91.56 206 ARG A N 1
ATOM 1597 C CA . ARG A 1 206 ? 15.343 -3.272 -31.193 1.00 91.56 206 ARG A CA 1
ATOM 1598 C C . ARG A 1 206 ? 13.839 -3.220 -30.938 1.00 91.56 206 ARG A C 1
ATOM 1600 O O . ARG A 1 206 ? 13.222 -4.277 -30.875 1.00 91.56 206 ARG A O 1
ATOM 1607 N N . VAL A 1 207 ? 13.273 -2.030 -30.737 1.00 92.00 207 VAL A N 1
ATOM 1608 C CA . VAL A 1 207 ? 11.823 -1.831 -30.545 1.00 92.00 207 VAL A CA 1
ATOM 1609 C C . VAL A 1 207 ? 11.074 -1.860 -31.880 1.00 92.00 207 VAL A C 1
ATOM 1611 O O . VAL A 1 207 ? 9.909 -2.246 -31.910 1.00 92.00 207 VAL A O 1
ATOM 1614 N N . ALA A 1 208 ? 11.725 -1.442 -32.969 1.00 90.19 208 ALA A N 1
ATOM 1615 C CA . ALA A 1 208 ? 11.138 -1.442 -34.308 1.00 90.19 208 ALA A CA 1
ATOM 1616 C C . ALA A 1 208 ? 11.091 -2.835 -34.969 1.00 90.19 208 ALA A C 1
ATOM 1618 O O . ALA A 1 208 ? 10.291 -3.028 -35.886 1.00 90.19 208 ALA A O 1
ATOM 1619 N N . ALA A 1 209 ? 11.948 -3.764 -34.534 1.00 72.44 209 ALA A N 1
ATOM 1620 C CA . ALA A 1 209 ? 12.028 -5.150 -35.009 1.00 72.44 209 ALA A CA 1
ATOM 1621 C C . ALA A 1 209 ? 10.962 -6.063 -34.380 1.00 72.44 209 ALA A C 1
ATOM 1623 O O . ALA A 1 209 ? 10.412 -6.904 -35.127 1.00 72.44 209 ALA A O 1
#

Sequence (209 aa):
RTLADRIDAQLRARGVDERVQVRTFHGWCKDVVDSYQLAVPRDGAGSADWFVALVQVVERALETGFVPGGQYSALLIDEAHDFDDAWLRLATRLVDPDTRSLLVLYDDAQSIYRHQQRKRRKFNFASVGIEARGRTSVLRLNYRNTAEVLALALQCARSLLEGAGDALADDEIPLVQPASAGRRGALPTLLIGRSADDEAALVAERVAA

pLDDT: mean 84.03, std 14.11, range [40.75, 96.69]

Radius of gyration: 21.39 Å; chains: 1; bounding box: 50×48×54 Å

Foldseek 3Di:
DDPQVVVVVVCVVVVHDPLDHGDDLLRVLVVQCVVLVFDQDPPPPPDPVSSVSSVVSSLVCPVVCVPQFQCHCAEEAEACLPDDLQSLLVVQRNRHVVNSRYHYDYAPLPNVVVPPDDPDDQDFSVVSVHDCQVVDDDDQEDADDAQQVLVVVCVVCVVVQVPFDPDDDSRTDHNHRRPHYPHHDDHDDDDDAPDPVRVVVVVVVVVVD

Secondary structure (DSSP, 8-state):
--HHHHHHHHHHHTT--TTS----HHHHHHHHHHHTT-----TTTTSHHHHHHHHHHHHHHHHTTSS-S--BS-EEESSGGGS-HHHHHHHHHHB-TTT--EEE---GGGGGGGTTT---PPPBGGGGT---TT------EESSS-HHHHHHHHHHHHHHHTT--S---TTBPP-----EES---PPP-----SSHHHHHHHHHHHHH-